Protein AF-A0A2N1RQG7-F1 (afdb_monomer)

Radius of gyration: 23.96 Å; Cα contacts (8 Å, |Δi|>4): 431; chains: 1; bounding box: 50×42×64 Å

Secondary structure (DSSP, 8-state):
-HHHHHHHHHHHTT--SEEE--HHHHHHHH---SS--EEEE-SS-EEEEE-TTTHHHHHHH--TTEEEEE-SS-HHHHHHHHHHHH--SEEEE-TTT--HHHHHHHHHHSTTPEEEE-TT-HHHHHHHS--HHHHHHHHHHHHHHHHHHHHHHHH--TT-BHHHHHHHHHHHHHHTT-SEESSPPEEEEGGGGG-TTPPPPSS-BPPTT-EEEEEE-EEETTEE--EEEEEESS---HHHHHHHHHHHHHHHHHHHH--TT--HHHHHHHHHHHHHHH-

Structure (mmCIF, N/CA/C/O backbone):
data_AF-A0A2N1RQG7-F1
#
_entry.id   AF-A0A2N1RQG7-F1
#
loop_
_atom_site.group_PDB
_atom_site.id
_atom_site.type_symbol
_atom_site.label_atom_id
_atom_site.label_alt_id
_atom_site.label_comp_id
_atom_site.label_asym_id
_atom_site.label_entity_id
_atom_site.label_seq_id
_atom_site.pdbx_PDB_ins_code
_atom_site.Cartn_x
_atom_site.Cartn_y
_atom_site.Cartn_z
_atom_site.occupancy
_atom_site.B_iso_or_equiv
_atom_site.auth_seq_id
_atom_site.auth_comp_id
_atom_site.auth_asym_id
_atom_site.auth_atom_id
_atom_site.pdbx_PDB_model_num
ATOM 1 N N . MET A 1 1 ? -21.164 -1.202 4.171 1.00 77.81 1 MET A N 1
ATOM 2 C CA . MET A 1 1 ? -21.011 -2.669 3.986 1.00 77.81 1 MET A CA 1
ATOM 3 C C . MET A 1 1 ? -19.836 -3.258 4.773 1.00 77.81 1 MET A C 1
ATOM 5 O O . MET A 1 1 ? -20.031 -4.278 5.422 1.00 77.81 1 MET A O 1
ATOM 9 N N . ARG A 1 2 ? -18.658 -2.616 4.798 1.00 94.19 2 ARG A N 1
ATOM 10 C CA . ARG A 1 2 ? -17.427 -3.137 5.437 1.00 94.19 2 ARG A CA 1
ATOM 11 C C . ARG A 1 2 ? -17.529 -3.363 6.950 1.00 94.19 2 ARG A C 1
ATOM 13 O O . ARG A 1 2 ? -17.293 -4.475 7.405 1.00 94.19 2 ARG A O 1
ATOM 20 N N . VAL A 1 3 ? -18.023 -2.379 7.710 1.00 94.75 3 VAL A N 1
ATOM 21 C CA . VAL A 1 3 ? -18.283 -2.540 9.160 1.00 94.75 3 VAL A CA 1
ATOM 22 C C . VAL A 1 3 ? -19.245 -3.700 9.447 1.00 94.75 3 VAL A C 1
ATOM 24 O O . VAL A 1 3 ? -19.045 -4.432 10.407 1.00 94.75 3 VAL A O 1
ATOM 27 N N . LYS A 1 4 ? -20.266 -3.923 8.604 1.00 94.00 4 LYS A N 1
ATOM 28 C CA . LYS A 1 4 ? -21.191 -5.061 8.767 1.00 94.00 4 LYS A CA 1
ATOM 29 C C . LYS A 1 4 ? -20.479 -6.406 8.562 1.00 94.00 4 LYS A C 1
ATOM 31 O O . LYS A 1 4 ? -20.697 -7.315 9.355 1.00 94.00 4 LYS A O 1
ATOM 36 N N . ARG A 1 5 ? -19.613 -6.520 7.543 1.00 95.19 5 ARG A N 1
ATOM 37 C CA . ARG A 1 5 ? -18.770 -7.713 7.312 1.00 95.19 5 ARG A CA 1
ATOM 38 C C . ARG A 1 5 ? -17.861 -7.982 8.513 1.00 95.19 5 ARG A C 1
ATOM 40 O O . ARG A 1 5 ? -17.844 -9.101 9.009 1.00 95.19 5 ARG A O 1
ATOM 47 N N . LEU A 1 6 ? -17.186 -6.947 9.019 1.00 96.62 6 LEU A N 1
ATOM 48 C CA . LEU A 1 6 ? -16.342 -7.053 10.209 1.00 96.62 6 LEU A CA 1
ATOM 49 C C . LEU A 1 6 ? -17.146 -7.500 11.438 1.00 96.62 6 LEU A C 1
ATOM 51 O O . LEU A 1 6 ? -16.752 -8.449 12.105 1.00 96.62 6 LEU A O 1
ATOM 55 N N . LYS A 1 7 ? -18.302 -6.878 11.711 1.00 96.50 7 LYS A N 1
ATOM 56 C CA . LYS A 1 7 ? -19.156 -7.260 12.846 1.00 96.50 7 LYS A CA 1
ATOM 57 C C . LYS A 1 7 ? -19.602 -8.725 12.786 1.00 96.50 7 LYS A C 1
ATOM 59 O O . LYS A 1 7 ? -19.690 -9.353 13.832 1.00 96.50 7 LYS A O 1
ATOM 64 N N . LYS A 1 8 ? -19.851 -9.282 11.594 1.00 96.31 8 LYS A N 1
ATOM 65 C CA . LYS A 1 8 ? -20.175 -10.711 11.440 1.00 96.31 8 LYS A CA 1
ATOM 66 C C . LYS A 1 8 ? -19.015 -11.605 11.902 1.00 96.31 8 LYS A C 1
ATOM 68 O O . LYS A 1 8 ? -19.236 -12.497 12.711 1.00 96.31 8 LYS A O 1
ATOM 73 N N . ILE A 1 9 ? -17.792 -11.312 11.456 1.00 95.88 9 ILE A N 1
ATOM 74 C CA . ILE A 1 9 ? -16.584 -12.059 11.849 1.00 95.88 9 ILE A CA 1
ATOM 75 C C . ILE A 1 9 ? -16.339 -11.941 13.359 1.00 95.88 9 ILE A C 1
ATOM 77 O O . ILE A 1 9 ? -16.072 -12.932 14.033 1.00 95.88 9 ILE A O 1
ATOM 81 N N . LEU A 1 10 ? -16.460 -10.728 13.905 1.00 96.62 10 LEU A N 1
ATOM 82 C CA . LEU A 1 10 ? -16.285 -10.487 15.337 1.00 96.62 10 LEU A CA 1
ATOM 83 C C . LEU A 1 10 ? -17.348 -11.211 16.175 1.00 96.62 10 LEU A C 1
ATOM 85 O O . LEU A 1 10 ? -17.024 -11.708 17.246 1.00 96.62 10 LEU A O 1
ATOM 89 N N . LEU A 1 11 ? -18.589 -11.325 15.692 1.00 96.62 11 LEU A N 1
ATOM 90 C CA . LEU A 1 11 ? -19.636 -12.091 16.371 1.00 96.62 11 LEU A CA 1
ATOM 91 C C . LEU A 1 11 ? -19.289 -13.585 16.436 1.00 96.62 11 LEU A C 1
ATOM 93 O O . LEU A 1 11 ? -19.352 -14.174 17.510 1.00 96.62 11 LEU A O 1
ATOM 97 N N . GLU A 1 12 ? -18.878 -14.176 15.311 1.00 95.38 12 GLU A N 1
ATOM 98 C CA . GLU A 1 12 ? -18.471 -15.589 15.227 1.00 95.38 12 GLU A CA 1
ATOM 99 C C . GLU A 1 12 ? -17.278 -15.896 16.148 1.00 95.38 12 GLU A C 1
ATOM 101 O O . GLU A 1 12 ? -17.240 -16.941 16.796 1.00 95.38 12 GLU A O 1
ATOM 106 N N . LYS A 1 13 ? -16.336 -14.953 16.266 1.00 93.81 13 LYS A N 1
ATOM 107 C CA . LYS A 1 13 ? -15.147 -15.065 17.125 1.00 93.81 13 LYS A CA 1
ATOM 108 C C . LYS A 1 13 ? -15.371 -14.637 18.583 1.00 93.81 13 LYS A C 1
ATOM 110 O O . LYS A 1 13 ? -14.432 -14.703 19.369 1.00 93.81 13 LYS A O 1
ATOM 115 N N . GLN A 1 14 ? -16.568 -14.168 18.954 1.00 95.00 14 GLN A N 1
ATOM 116 C CA . GLN A 1 14 ? -16.836 -13.526 20.257 1.00 95.00 14 GLN A CA 1
ATOM 117 C C . GLN A 1 14 ? -15.837 -12.389 20.574 1.00 95.00 14 GLN A C 1
ATOM 119 O O . GLN A 1 14 ? -15.428 -12.174 21.712 1.00 95.00 14 GLN A O 1
ATOM 124 N N . GLY A 1 15 ? -15.444 -11.660 19.529 1.00 95.38 15 GLY A N 1
ATOM 125 C CA . GLY A 1 15 ? -14.327 -10.721 19.481 1.00 95.38 15 GLY A CA 1
ATOM 126 C C . GLY A 1 15 ? -14.661 -9.271 19.832 1.00 95.38 15 GLY A C 1
ATOM 127 O O . GLY A 1 15 ? -13.948 -8.369 19.402 1.00 95.38 15 GLY A O 1
ATOM 128 N N . PHE A 1 16 ? -15.757 -9.014 20.549 1.00 96.75 16 PHE A N 1
ATOM 129 C CA . PHE A 1 16 ? -16.181 -7.660 20.915 1.00 96.75 16 PHE A CA 1
ATOM 130 C C . PHE A 1 16 ? -15.824 -7.302 22.368 1.00 96.75 16 PHE A C 1
ATOM 132 O O . PHE A 1 16 ? -15.895 -8.168 23.245 1.00 96.75 16 PHE A O 1
ATOM 139 N N . PRO A 1 17 ? -15.535 -6.022 22.671 1.00 97.44 17 PRO A N 1
ATOM 140 C CA . PRO A 1 17 ? -15.280 -4.919 21.744 1.00 97.44 17 PRO A CA 1
ATOM 141 C C . PRO A 1 17 ? -13.892 -5.052 21.099 1.00 97.44 17 PRO A C 1
ATOM 143 O O . PRO A 1 17 ? -12.957 -5.546 21.732 1.00 97.44 17 PRO A O 1
ATOM 146 N N . TYR A 1 18 ? -13.756 -4.587 19.858 1.00 97.88 18 TYR A N 1
ATOM 147 C CA . TYR A 1 18 ? -12.521 -4.669 19.078 1.00 97.88 18 TYR A CA 1
ATOM 148 C C . TYR A 1 18 ? -11.943 -3.279 18.809 1.00 97.88 18 TYR A C 1
ATOM 150 O O . TYR A 1 18 ? -12.593 -2.460 18.157 1.00 97.88 18 TYR A O 1
ATOM 158 N N . LEU A 1 19 ? -10.741 -3.020 19.322 1.00 97.75 19 LEU A N 1
ATOM 159 C CA . LEU A 1 19 ? -9.988 -1.785 19.138 1.00 97.75 19 LEU A CA 1
ATOM 160 C C . LEU A 1 19 ? -9.072 -1.893 17.917 1.00 97.75 19 LEU A C 1
ATOM 162 O O . LEU A 1 19 ? -8.192 -2.751 17.844 1.00 97.75 19 LEU A O 1
ATOM 166 N N . ILE A 1 20 ? -9.266 -0.951 17.006 1.00 97.88 20 ILE A N 1
ATOM 167 C CA . ILE A 1 20 ? -8.519 -0.773 15.769 1.00 97.88 20 ILE A CA 1
ATOM 168 C C . ILE A 1 20 ? -7.617 0.443 15.951 1.00 97.88 20 ILE A C 1
ATOM 170 O O . ILE A 1 20 ? -8.086 1.524 16.335 1.00 97.88 20 ILE A O 1
ATOM 174 N N . THR A 1 21 ? -6.329 0.242 15.692 1.00 95.94 21 THR A N 1
ATOM 175 C CA . THR A 1 21 ? -5.267 1.238 15.868 1.00 95.94 21 THR A CA 1
ATOM 176 C C . THR A 1 21 ? -4.557 1.583 14.562 1.00 95.94 21 THR A C 1
ATOM 178 O O . THR A 1 21 ? -3.935 2.640 14.488 1.00 95.94 21 THR A O 1
ATOM 181 N N . ASP A 1 22 ? -4.678 0.757 13.516 1.00 96.75 22 ASP A N 1
ATOM 182 C CA . ASP A 1 22 ? -4.148 1.087 12.191 1.00 96.75 22 ASP A CA 1
ATOM 183 C C . ASP A 1 22 ? -5.066 2.093 11.475 1.00 96.75 22 ASP A C 1
ATOM 185 O O . ASP A 1 22 ? -6.228 1.810 11.163 1.00 96.75 22 ASP A O 1
ATOM 189 N N . LEU A 1 23 ? -4.528 3.273 11.154 1.00 96.44 23 LEU A N 1
ATOM 190 C CA . LEU A 1 23 ? -5.235 4.315 10.409 1.00 96.44 23 LEU A CA 1
ATOM 191 C C . LEU A 1 23 ? -5.709 3.840 9.028 1.00 96.44 23 LEU A C 1
ATOM 193 O O . LEU A 1 23 ? -6.756 4.293 8.568 1.00 96.44 23 LEU A O 1
ATOM 197 N N . ASN A 1 24 ? -5.009 2.906 8.376 1.00 95.88 24 ASN A N 1
ATOM 198 C CA . ASN A 1 24 ? -5.458 2.321 7.111 1.00 95.88 24 ASN A CA 1
ATOM 199 C C . ASN A 1 24 ? -6.717 1.473 7.299 1.00 95.88 24 ASN A C 1
ATOM 201 O O . ASN A 1 24 ? -7.626 1.517 6.466 1.00 95.88 24 ASN A O 1
ATOM 205 N N . ASN A 1 25 ? -6.806 0.737 8.408 1.00 97.12 25 ASN A N 1
ATOM 206 C CA . ASN A 1 25 ? -7.986 -0.048 8.754 1.00 97.12 25 ASN A CA 1
ATOM 207 C C . ASN A 1 25 ? -9.156 0.851 9.158 1.00 97.12 25 ASN A C 1
ATOM 209 O O . ASN A 1 25 ? -10.286 0.622 8.718 1.00 97.12 25 ASN A O 1
ATOM 213 N N . ILE A 1 26 ? -8.891 1.937 9.889 1.00 97.12 26 ILE A N 1
ATOM 214 C CA . ILE A 1 26 ? -9.900 2.962 10.186 1.00 97.12 26 ILE A CA 1
ATOM 215 C C . ILE A 1 26 ? -10.407 3.595 8.884 1.00 97.12 26 ILE A C 1
ATOM 217 O O . ILE A 1 26 ? -11.615 3.587 8.641 1.00 97.12 26 ILE A O 1
ATOM 221 N N . LYS A 1 27 ? -9.508 4.046 7.999 1.00 95.81 27 LYS A N 1
ATOM 222 C CA . LYS A 1 27 ? -9.850 4.595 6.679 1.00 95.81 27 LYS A CA 1
ATOM 223 C C . LYS A 1 27 ? -10.677 3.622 5.852 1.00 95.81 27 LYS A C 1
ATOM 225 O O . LYS A 1 27 ? -11.689 4.012 5.276 1.00 95.81 27 LYS A O 1
ATOM 230 N N . TYR A 1 28 ? -10.291 2.349 5.816 1.00 96.31 28 TYR A N 1
ATOM 231 C CA . TYR A 1 28 ? -11.022 1.321 5.081 1.00 96.31 28 TYR A CA 1
ATOM 232 C C . TYR A 1 28 ? -12.469 1.169 5.571 1.00 96.31 28 TYR A C 1
ATOM 234 O O . TYR A 1 28 ? -13.385 1.003 4.758 1.00 96.31 28 TYR A O 1
ATOM 242 N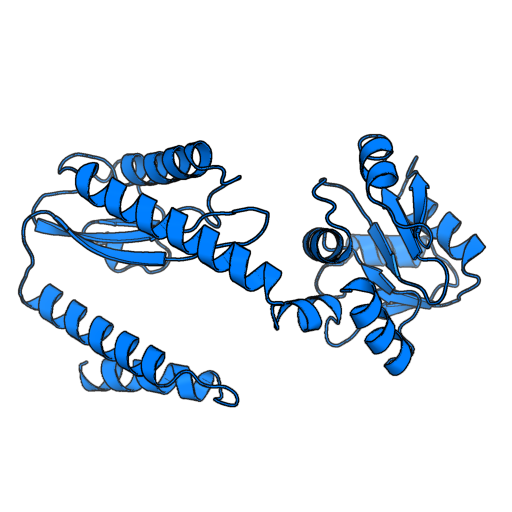 N . LEU A 1 29 ? -12.683 1.231 6.888 1.00 95.94 29 LEU A N 1
ATOM 243 C CA . LEU A 1 29 ? -13.985 1.016 7.516 1.00 95.94 29 LEU A CA 1
ATOM 244 C C . LEU A 1 29 ? -14.890 2.251 7.505 1.00 95.94 29 LEU A C 1
ATOM 246 O O . LEU A 1 29 ? -16.111 2.082 7.433 1.00 95.94 29 LEU A O 1
ATOM 250 N N . THR A 1 30 ? -14.322 3.457 7.591 1.00 94.75 30 THR A N 1
ATOM 251 C CA . THR A 1 30 ? -15.081 4.703 7.810 1.00 94.75 30 THR A CA 1
ATOM 252 C C . THR A 1 30 ? -14.921 5.743 6.703 1.00 94.75 30 THR A C 1
ATOM 254 O O . THR A 1 30 ? -15.736 6.654 6.620 1.00 94.75 30 THR A O 1
ATOM 257 N N . GLY A 1 31 ? -13.893 5.630 5.858 1.00 93.50 31 GLY A N 1
ATOM 258 C CA . GLY A 1 31 ? -13.503 6.665 4.896 1.00 93.50 31 GLY A CA 1
ATOM 259 C C . GLY A 1 31 ? -12.673 7.808 5.495 1.00 93.50 31 GLY A C 1
ATOM 260 O O . GLY A 1 31 ? -12.302 8.723 4.766 1.00 93.50 31 GLY A O 1
ATOM 261 N N . TYR A 1 32 ? -12.359 7.768 6.794 1.00 95.44 32 TYR A N 1
ATOM 262 C CA . TYR A 1 32 ? -11.549 8.787 7.465 1.00 95.44 32 TYR A CA 1
ATOM 263 C C . TYR A 1 32 ? -10.098 8.790 6.965 1.00 95.44 32 TYR A C 1
ATOM 265 O O . TYR A 1 32 ? -9.447 7.750 6.960 1.00 95.44 32 TYR A O 1
ATOM 273 N N . SER A 1 33 ? -9.563 9.955 6.599 1.00 92.50 33 SER A N 1
ATOM 274 C CA . SER A 1 33 ? -8.191 10.102 6.089 1.00 92.50 33 SER A CA 1
ATOM 275 C C . SER A 1 33 ? -7.307 11.050 6.907 1.00 92.50 33 SER A C 1
ATOM 277 O O . SER A 1 33 ? -6.364 11.617 6.359 1.00 92.50 33 SER A O 1
ATOM 279 N N . GLY A 1 34 ? -7.615 11.272 8.186 1.00 95.12 34 GLY A N 1
ATOM 280 C CA . GLY A 1 34 ? -6.771 12.083 9.067 1.00 95.12 34 GLY A CA 1
ATOM 281 C C . GLY A 1 34 ? -5.672 11.276 9.766 1.00 95.12 34 GLY A C 1
ATOM 282 O O . GLY A 1 34 ? -5.571 10.059 9.617 1.00 95.12 34 GLY A O 1
ATOM 283 N N . SER A 1 35 ? -4.827 11.969 10.532 1.00 96.06 35 SER A N 1
ATOM 284 C CA . SER A 1 35 ? -3.590 11.408 11.095 1.00 96.06 35 SER A CA 1
ATOM 285 C C . SER A 1 35 ? -3.701 10.927 12.549 1.00 96.06 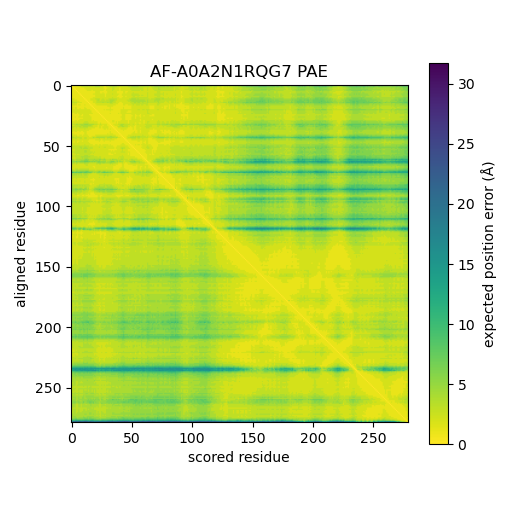35 SER A C 1
ATOM 287 O O . SER A 1 35 ? -2.688 10.562 13.143 1.00 96.06 35 SER A O 1
ATOM 289 N N . ASN A 1 36 ? -4.879 11.005 13.171 1.00 96.38 36 ASN A N 1
ATOM 290 C CA . ASN A 1 36 ? -5.089 10.576 14.554 1.00 96.38 36 ASN A CA 1
ATOM 291 C C . ASN A 1 36 ? -6.489 9.987 14.705 1.00 96.38 36 ASN A C 1
ATOM 293 O O . ASN A 1 36 ? -7.478 10.704 14.578 1.00 96.38 36 ASN A O 1
ATOM 297 N N . ALA A 1 37 ? -6.582 8.695 14.991 1.00 97.44 37 ALA A N 1
ATOM 298 C CA . ALA A 1 37 ? -7.844 8.067 15.333 1.00 97.44 37 ALA A CA 1
ATOM 299 C C . ALA A 1 37 ? -7.620 6.736 16.051 1.00 97.44 37 ALA A C 1
ATOM 301 O O . ALA A 1 37 ? -6.630 6.048 15.809 1.00 97.44 37 ALA A O 1
ATOM 302 N N . TYR A 1 38 ? -8.600 6.355 16.863 1.00 97.75 38 TYR A N 1
ATOM 303 C CA . TYR A 1 38 ? -8.817 4.986 17.313 1.00 97.75 38 TYR A CA 1
ATOM 304 C C . TYR A 1 38 ? -10.275 4.622 17.058 1.00 97.75 38 TYR A C 1
ATOM 306 O O . TYR A 1 38 ? -11.164 5.471 17.171 1.00 97.75 38 TYR A O 1
ATOM 314 N N . LEU A 1 39 ? -10.543 3.360 16.734 1.00 97.94 39 LEU A N 1
ATOM 315 C CA . LEU A 1 39 ? -11.899 2.907 16.450 1.00 97.94 39 LEU A CA 1
ATOM 316 C C . LEU A 1 39 ? -12.232 1.666 17.268 1.00 97.94 39 LEU A C 1
ATOM 318 O O . LEU A 1 39 ? -11.560 0.648 17.157 1.00 97.94 39 LEU A O 1
ATOM 322 N N . ILE A 1 40 ? -13.293 1.739 18.067 1.00 98.12 40 ILE A N 1
ATOM 323 C CA . ILE A 1 40 ? -13.855 0.585 18.764 1.00 98.12 40 ILE A CA 1
ATOM 324 C C . ILE A 1 40 ? -15.085 0.111 18.004 1.00 98.12 40 ILE A C 1
ATOM 326 O O . ILE A 1 40 ? -16.093 0.816 17.902 1.00 98.12 40 ILE A O 1
ATOM 330 N N . ILE A 1 41 ? -15.032 -1.120 17.510 1.00 97.75 41 ILE A N 1
ATOM 331 C CA . ILE A 1 41 ? -16.194 -1.808 16.963 1.00 97.75 41 ILE A CA 1
ATOM 332 C C . ILE A 1 41 ? -16.806 -2.682 18.058 1.00 97.75 41 ILE A C 1
ATOM 334 O O . ILE A 1 41 ? -16.133 -3.540 18.621 1.00 97.75 41 ILE A O 1
ATOM 338 N N . ASP A 1 42 ? -18.091 -2.476 18.341 1.00 96.69 42 ASP A N 1
ATOM 339 C CA . ASP A 1 42 ? -18.870 -3.268 19.296 1.00 96.69 42 ASP A CA 1
ATOM 340 C C . ASP A 1 42 ? -20.215 -3.680 18.674 1.00 96.69 42 ASP A C 1
ATOM 342 O O . ASP A 1 42 ? -20.572 -3.235 17.576 1.00 96.69 42 ASP A O 1
ATOM 346 N N . GLU A 1 43 ? -20.967 -4.544 19.353 1.00 94.06 43 GLU A N 1
ATOM 347 C CA . GLU A 1 43 ? -22.224 -5.116 18.867 1.00 94.06 43 GLU A CA 1
ATOM 348 C C . GLU A 1 43 ? -23.226 -4.025 18.455 1.00 94.06 43 GLU A C 1
ATOM 350 O O . GLU A 1 43 ? -23.670 -3.981 17.300 1.00 94.06 43 GLU A O 1
ATOM 355 N N . LYS A 1 44 ? -23.522 -3.087 19.365 1.00 90.88 44 LYS A N 1
ATOM 356 C CA . LYS A 1 44 ? -24.556 -2.056 19.175 1.00 90.88 44 LYS A CA 1
ATOM 357 C C . LYS A 1 44 ? -23.959 -0.718 18.743 1.00 90.88 44 LYS A C 1
ATOM 359 O O . LYS A 1 44 ? -24.136 -0.320 17.589 1.00 90.88 44 LYS A O 1
ATOM 364 N N . ILE A 1 45 ? -23.238 -0.060 19.649 1.00 94.69 45 ILE A N 1
ATOM 365 C CA . ILE A 1 45 ? -22.667 1.278 19.455 1.00 94.69 45 ILE A CA 1
ATOM 366 C C . ILE A 1 45 ? -21.155 1.148 19.313 1.00 94.69 45 ILE A C 1
ATOM 368 O O . ILE A 1 45 ? -20.491 0.612 20.190 1.00 94.69 45 ILE A O 1
ATOM 372 N N . SER A 1 46 ? -20.622 1.640 18.202 1.00 97.19 46 SER A N 1
ATOM 373 C CA . SER A 1 46 ? -19.180 1.747 17.978 1.00 97.19 46 SER A CA 1
ATOM 374 C C . SER A 1 46 ? -18.672 3.115 18.434 1.00 97.19 46 SER A C 1
ATOM 376 O O . SER A 1 46 ? -19.431 4.078 18.435 1.00 97.19 46 SER A O 1
ATOM 378 N N . TYR A 1 47 ? -17.393 3.227 18.784 1.00 98.06 47 TYR A N 1
ATOM 379 C CA . TYR A 1 47 ? -16.798 4.488 19.232 1.00 98.06 47 TYR A CA 1
ATOM 380 C C . TYR A 1 47 ? -15.672 4.900 18.299 1.00 98.06 47 TYR A C 1
ATOM 382 O O . TYR A 1 47 ? -14.817 4.084 17.960 1.00 98.06 47 TYR A O 1
ATOM 390 N N . PHE A 1 48 ? -15.665 6.163 17.897 1.00 98.44 48 PHE A N 1
ATOM 391 C CA . PHE A 1 48 ? -14.568 6.769 17.160 1.00 98.44 48 PHE A CA 1
ATOM 392 C C . PHE A 1 48 ? -13.904 7.799 18.064 1.00 98.44 48 PHE A C 1
ATOM 394 O O . PHE A 1 48 ? -14.547 8.751 18.500 1.00 98.44 48 PHE A O 1
ATOM 401 N N . ILE A 1 49 ? -12.624 7.604 18.347 1.00 98.38 49 ILE A N 1
ATOM 402 C CA . ILE A 1 49 ? -11.844 8.462 19.231 1.00 98.38 49 ILE A CA 1
ATOM 403 C C . ILE A 1 49 ? -10.880 9.266 18.367 1.00 98.38 49 ILE A C 1
ATOM 405 O O . ILE A 1 49 ? -10.145 8.687 17.569 1.00 98.38 49 ILE A O 1
ATOM 409 N N . SER A 1 50 ? -10.874 10.584 18.526 1.00 98.12 50 SER A N 1
ATOM 410 C CA . SER A 1 50 ? -9.866 11.471 17.938 1.00 98.12 50 SER A CA 1
ATOM 411 C C . SER A 1 50 ? -9.796 12.773 18.734 1.00 98.12 50 SER A C 1
ATOM 413 O O . SER A 1 50 ? -10.606 13.010 19.633 1.00 98.12 50 SER A O 1
ATOM 415 N N . ASP A 1 51 ? -8.819 13.614 18.425 1.00 97.06 51 ASP A N 1
ATOM 416 C CA . ASP A 1 51 ? -8.647 14.925 19.042 1.00 97.06 51 ASP A CA 1
ATOM 417 C C . ASP A 1 51 ? -9.440 16.036 18.323 1.00 97.06 51 ASP A C 1
ATOM 419 O O . ASP A 1 51 ? -10.084 15.827 17.290 1.00 97.06 51 ASP A O 1
ATOM 423 N N . SER A 1 52 ? -9.413 17.243 18.896 1.00 97.12 52 SER A N 1
ATOM 424 C CA . SER A 1 52 ? -10.209 18.389 18.435 1.00 97.12 52 SER A CA 1
ATOM 425 C C . SER A 1 52 ? -9.894 18.834 17.006 1.00 97.12 52 SER A C 1
ATOM 427 O O . SER A 1 52 ? -10.748 19.451 16.374 1.00 97.12 52 SER A O 1
ATOM 429 N N . ARG A 1 53 ? -8.720 18.491 16.451 1.00 97.06 53 ARG A N 1
ATOM 430 C CA . ARG A 1 53 ? -8.361 18.834 15.061 1.00 97.06 53 ARG A CA 1
ATOM 431 C C . ARG A 1 53 ? -9.268 18.142 14.050 1.00 97.06 53 ARG A C 1
ATOM 433 O O . ARG A 1 53 ? -9.421 18.626 12.933 1.00 97.06 53 ARG A O 1
ATOM 440 N N . TYR A 1 54 ? -9.836 17.000 14.431 1.00 97.38 54 TYR A N 1
ATOM 441 C CA . TYR A 1 54 ? -10.595 16.132 13.539 1.00 97.38 54 TYR A CA 1
ATOM 442 C C . TYR A 1 54 ? -12.070 16.016 13.916 1.00 97.38 54 TYR A C 1
ATOM 444 O O . TYR A 1 54 ? -12.804 15.322 13.218 1.00 97.38 54 TYR A O 1
ATOM 452 N N . GLU A 1 55 ? -12.524 16.680 14.981 1.00 96.81 55 GLU A N 1
ATOM 453 C CA . GLU A 1 55 ? -13.887 16.541 15.500 1.00 96.81 55 GLU A CA 1
ATOM 454 C C . GLU A 1 55 ? -14.959 16.830 14.440 1.00 96.81 55 GLU A C 1
ATOM 456 O O . GLU A 1 55 ? -15.850 16.006 14.227 1.00 96.81 55 GLU A O 1
ATOM 461 N N . GLU A 1 56 ? -14.865 17.966 13.748 1.00 96.75 56 GLU A N 1
ATOM 462 C CA . GLU A 1 56 ? -15.824 18.344 12.704 1.00 96.75 56 GLU A CA 1
ATOM 463 C C . GLU A 1 56 ? -15.809 17.345 11.540 1.00 96.75 56 GLU A C 1
ATOM 465 O O . GLU A 1 56 ? -16.857 16.841 11.125 1.00 96.75 56 GLU A O 1
ATOM 470 N N . TYR A 1 57 ? -14.610 16.985 11.070 1.00 96.44 57 TYR A N 1
ATOM 471 C CA . TYR A 1 57 ? -14.437 16.024 9.985 1.00 96.44 57 TYR A CA 1
ATOM 472 C C . TYR A 1 57 ? -15.051 14.667 10.340 1.00 96.44 57 TYR A C 1
ATOM 474 O O . TYR A 1 57 ? -15.869 14.137 9.589 1.00 96.44 57 TYR A O 1
ATOM 482 N N . VAL A 1 58 ? -14.721 14.121 11.507 1.00 96.31 58 VAL A N 1
ATOM 483 C CA . VAL A 1 58 ? -15.248 12.836 11.963 1.00 96.31 58 VAL A CA 1
ATOM 484 C C . VAL A 1 58 ? -16.772 12.897 12.102 1.00 96.31 58 VAL A C 1
ATOM 486 O O . VAL A 1 58 ? -17.469 12.037 11.564 1.00 96.31 58 VAL A O 1
ATOM 489 N N . LYS A 1 59 ? -17.320 13.940 12.737 1.00 94.81 59 LYS A N 1
ATOM 490 C CA . LYS A 1 59 ? -18.776 14.106 12.886 1.00 94.81 59 LYS A CA 1
ATOM 491 C C . LYS A 1 59 ? -19.514 14.189 11.545 1.00 94.81 59 LYS A C 1
ATOM 493 O O . LYS A 1 59 ? -20.651 13.734 11.473 1.00 94.81 59 LYS A O 1
ATOM 498 N N . SER A 1 60 ? -18.876 14.703 10.491 1.00 95.31 60 SER A N 1
ATOM 499 C CA . SER A 1 60 ? -19.468 14.767 9.145 1.00 95.31 60 SER A CA 1
ATOM 500 C C . SER A 1 60 ? -19.592 13.413 8.431 1.00 95.31 60 SER A C 1
ATOM 502 O O . SER A 1 60 ? -20.432 13.272 7.544 1.00 95.31 60 SER A O 1
ATOM 504 N N . ILE A 1 61 ? -18.781 12.415 8.807 1.00 94.19 61 ILE A N 1
ATOM 505 C CA . ILE A 1 61 ? -18.717 11.114 8.115 1.00 94.19 61 ILE A CA 1
ATOM 506 C C . ILE A 1 61 ? -19.252 9.947 8.953 1.00 94.19 61 ILE A C 1
ATOM 508 O O . ILE A 1 61 ? -19.537 8.877 8.408 1.00 94.19 61 ILE A O 1
ATOM 512 N N . LEU A 1 62 ? -19.371 10.110 10.275 1.00 91.31 62 LEU A N 1
ATOM 513 C CA . LEU A 1 62 ? -19.792 9.022 11.152 1.00 91.31 62 LEU A CA 1
ATOM 514 C C . LEU A 1 62 ? -21.269 8.651 10.947 1.00 91.31 62 LEU A C 1
ATOM 516 O O . LEU A 1 62 ? -22.147 9.514 10.977 1.00 91.31 62 LEU A O 1
ATOM 520 N N . PRO A 1 63 ? -21.588 7.352 10.817 1.00 89.56 63 PRO A N 1
ATOM 521 C CA . PRO A 1 63 ? -22.971 6.911 10.770 1.00 89.56 63 PRO A CA 1
ATOM 522 C C . PRO A 1 63 ? -23.607 6.918 12.169 1.00 89.56 63 PRO A C 1
ATOM 524 O O . PRO A 1 63 ? -22.922 6.862 13.186 1.00 89.56 63 PRO A O 1
ATOM 527 N N . LYS A 1 64 ? -24.948 6.902 12.227 1.00 88.06 64 LYS A N 1
ATOM 528 C CA . LYS A 1 64 ? -25.741 7.024 13.473 1.00 88.06 64 LYS A CA 1
ATOM 529 C C . LYS A 1 64 ? -25.390 6.026 14.587 1.00 88.06 64 LYS A C 1
ATOM 531 O O . LYS A 1 64 ? -25.686 6.283 15.745 1.00 88.06 64 LYS A O 1
ATOM 536 N N . ASN A 1 65 ? -24.829 4.867 14.248 1.00 91.88 65 ASN A N 1
ATOM 537 C CA . ASN A 1 65 ? -24.455 3.824 15.208 1.00 91.88 65 ASN A CA 1
ATOM 538 C C . ASN A 1 65 ? -23.001 3.947 15.701 1.00 91.88 65 ASN A C 1
ATOM 540 O O . ASN A 1 65 ? -22.449 2.973 16.222 1.00 91.88 65 ASN A O 1
ATOM 544 N N . PHE A 1 66 ? -22.381 5.107 15.485 1.00 95.94 66 PHE A N 1
ATOM 545 C CA . PHE A 1 66 ? -21.076 5.469 16.010 1.00 95.94 66 PHE A CA 1
ATOM 546 C C . PHE A 1 66 ? -21.210 6.688 16.913 1.00 95.94 66 PHE A C 1
ATOM 548 O O . PHE A 1 66 ? -21.944 7.626 16.607 1.00 95.94 66 PHE A O 1
ATOM 555 N N . GLU A 1 67 ? -20.464 6.677 18.005 1.00 96.81 67 GLU A N 1
ATOM 556 C CA . GLU A 1 67 ? -20.326 7.810 18.902 1.00 96.81 67 GLU A CA 1
ATOM 557 C C . GLU A 1 67 ? -18.912 8.386 18.787 1.00 96.81 67 GLU A C 1
ATOM 559 O O . GLU A 1 67 ? -17.926 7.646 18.822 1.00 96.81 67 GLU A O 1
ATOM 564 N N . PHE A 1 68 ? -18.809 9.708 18.649 1.00 97.69 68 PHE A N 1
ATOM 565 C CA . PHE A 1 68 ? -17.527 10.399 18.698 1.00 97.69 68 PHE A CA 1
ATOM 566 C C . PHE A 1 68 ? -17.107 10.653 20.146 1.00 97.69 68 PHE A C 1
ATOM 568 O O . PHE A 1 68 ? -17.877 11.209 20.928 1.00 97.69 68 PHE A O 1
ATOM 575 N N . ILE A 1 69 ? -15.869 10.298 20.479 1.00 98.06 69 ILE A N 1
ATOM 576 C CA . ILE A 1 69 ? -15.252 10.549 21.779 1.00 98.06 69 ILE A CA 1
ATOM 577 C C . ILE A 1 69 ? -14.079 11.502 21.572 1.00 98.06 69 ILE A C 1
ATOM 579 O O . ILE A 1 69 ? -13.071 11.139 20.963 1.00 98.06 69 ILE A O 1
ATOM 583 N N . LEU A 1 70 ? -14.214 12.718 22.101 1.00 97.50 70 LEU A N 1
ATOM 584 C CA . LEU A 1 70 ? -13.153 13.714 22.060 1.00 97.50 70 LEU A CA 1
ATOM 585 C C . LEU A 1 70 ? -12.020 13.312 23.010 1.00 97.50 70 LEU A C 1
ATOM 587 O O . LEU A 1 70 ? -12.206 13.223 24.226 1.00 97.50 70 LEU A O 1
ATOM 591 N N . GLN A 1 71 ? -10.830 13.115 22.457 1.00 96.44 71 GLN A N 1
ATOM 592 C CA . GLN A 1 71 ? -9.613 12.906 23.223 1.00 96.44 71 GLN A CA 1
ATOM 593 C C . GLN A 1 71 ? -9.035 14.261 23.659 1.00 96.44 71 GLN A C 1
ATOM 595 O O . GLN A 1 71 ? -8.368 14.943 22.886 1.00 96.44 71 GLN A O 1
ATOM 600 N N . THR A 1 72 ? -9.272 14.646 24.915 1.00 91.62 72 THR A N 1
ATOM 601 C CA . THR A 1 72 ? -8.702 15.863 25.530 1.00 91.62 72 THR A CA 1
ATOM 602 C C . THR A 1 72 ? -7.399 15.611 26.299 1.00 91.62 72 THR A C 1
ATOM 604 O O . THR A 1 72 ? -6.719 16.560 26.681 1.00 91.62 72 THR A O 1
ATOM 607 N N . GLY A 1 73 ? -7.037 14.342 26.519 1.00 92.50 73 GLY A N 1
ATOM 608 C CA . GLY A 1 73 ? -5.847 13.920 27.259 1.00 92.50 73 GLY A CA 1
ATOM 609 C C . GLY A 1 73 ? -5.194 12.679 26.650 1.00 92.50 73 GLY A C 1
ATOM 610 O O . GLY A 1 73 ? -5.020 12.579 25.433 1.00 92.50 73 GLY A O 1
ATOM 611 N N . SER A 1 74 ? -4.826 11.714 27.494 1.00 94.62 74 SER A N 1
ATOM 612 C CA . SER A 1 74 ? -4.226 10.470 27.007 1.00 94.62 74 SER A CA 1
ATOM 613 C C . SER A 1 74 ? -5.256 9.592 26.283 1.00 94.62 74 SER A C 1
ATOM 615 O O . SER A 1 74 ? -6.452 9.626 26.588 1.00 94.62 74 SER A O 1
ATOM 617 N N . THR A 1 75 ? -4.795 8.735 25.367 1.00 94.75 75 THR A N 1
ATOM 618 C CA . THR A 1 75 ? -5.653 7.717 24.734 1.00 94.75 75 THR A CA 1
ATOM 619 C C . THR A 1 75 ? -6.313 6.817 25.784 1.00 94.75 75 THR A C 1
ATOM 621 O O . THR A 1 75 ? -7.469 6.430 25.639 1.00 94.75 75 THR A O 1
ATOM 624 N N . VAL A 1 76 ? -5.609 6.522 26.882 1.00 96.56 76 VAL A N 1
ATOM 625 C CA . VAL A 1 76 ? -6.142 5.748 28.011 1.00 96.56 76 VAL A CA 1
ATOM 626 C C . VAL A 1 76 ? -7.386 6.411 28.601 1.00 96.56 76 VAL A C 1
ATOM 628 O O . VAL A 1 76 ? -8.342 5.710 28.923 1.00 96.56 76 VAL A O 1
ATOM 631 N N . ASP A 1 77 ? -7.406 7.735 28.743 1.00 96.62 77 ASP A N 1
ATOM 632 C CA . ASP A 1 77 ? -8.548 8.438 29.331 1.00 96.62 77 ASP A CA 1
ATOM 633 C C . ASP A 1 77 ? -9.769 8.398 28.407 1.00 96.62 77 ASP A C 1
ATOM 635 O O . ASP A 1 77 ? -10.878 8.119 28.867 1.00 96.62 77 ASP A O 1
ATOM 639 N N . ALA A 1 78 ? -9.563 8.542 27.095 1.00 97.25 78 ALA A N 1
ATOM 640 C CA . ALA A 1 78 ? -10.624 8.343 26.109 1.00 97.25 78 ALA A CA 1
ATOM 641 C C . ALA A 1 78 ? -11.159 6.897 26.116 1.00 97.25 78 ALA A C 1
ATOM 643 O O . ALA A 1 78 ? -12.372 6.673 26.083 1.00 97.25 78 ALA A O 1
ATOM 644 N N . LEU A 1 79 ? -10.274 5.901 26.235 1.00 96.94 79 LEU A N 1
ATOM 645 C CA . LEU A 1 79 ? -10.673 4.498 26.365 1.00 96.94 79 LEU A CA 1
ATOM 646 C C . LEU A 1 79 ? -11.449 4.245 27.666 1.00 96.94 79 LEU A C 1
ATOM 648 O O . LEU A 1 79 ? -12.455 3.543 27.628 1.00 96.94 79 LEU A O 1
ATOM 652 N N . LYS A 1 80 ? -11.074 4.849 28.802 1.00 95.94 80 LYS A N 1
ATOM 653 C CA . LYS A 1 80 ? -11.857 4.748 30.051 1.00 95.94 80 LYS A C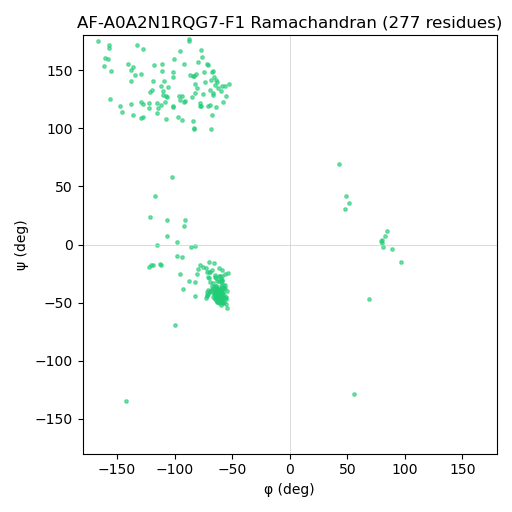A 1
ATOM 654 C C . LYS A 1 80 ? -13.283 5.266 29.873 1.00 95.94 80 LYS A C 1
ATOM 656 O O . LYS A 1 80 ? -14.212 4.621 30.356 1.00 95.94 80 LYS A O 1
ATOM 661 N N . ILE A 1 81 ? -13.468 6.380 29.156 1.00 95.88 81 ILE A N 1
ATOM 662 C CA . ILE A 1 81 ? -14.804 6.907 28.828 1.00 95.88 81 ILE A CA 1
ATOM 663 C C . ILE A 1 81 ? -15.600 5.865 28.033 1.00 95.88 81 ILE A C 1
ATOM 665 O O . ILE A 1 81 ? -16.745 5.577 28.379 1.00 95.88 81 ILE A O 1
ATOM 669 N N . CYS A 1 82 ? -14.989 5.250 27.015 1.00 96.31 82 CYS A N 1
ATOM 670 C CA . CYS A 1 82 ? -15.633 4.199 26.222 1.00 96.31 82 CYS A CA 1
ATOM 671 C C . CYS A 1 82 ? -16.010 2.982 27.083 1.00 96.31 82 CYS A C 1
ATOM 673 O O . CYS A 1 82 ? -17.138 2.499 27.022 1.00 96.31 82 CYS A O 1
ATOM 675 N N . PHE A 1 83 ? -15.096 2.498 27.928 1.00 94.75 83 PHE A N 1
ATOM 676 C CA . PHE A 1 83 ? -15.321 1.316 28.766 1.00 94.75 83 PHE A CA 1
ATOM 677 C C . PHE A 1 83 ? -16.326 1.550 29.897 1.00 94.75 83 PHE A C 1
ATOM 679 O O . PHE A 1 83 ? -17.055 0.623 30.253 1.00 94.75 83 PHE A O 1
ATOM 686 N N . GLY A 1 84 ? -16.447 2.787 30.389 1.00 93.31 84 GLY A N 1
ATOM 687 C CA . GLY A 1 84 ? -17.534 3.189 31.283 1.00 93.31 84 GLY A CA 1
ATOM 688 C C . GLY A 1 84 ? -18.922 3.043 30.646 1.00 93.31 84 GLY A C 1
ATOM 689 O O . GLY A 1 84 ? -19.893 2.805 31.358 1.00 93.31 84 GLY A O 1
ATOM 690 N N . LYS A 1 85 ? -19.015 3.123 29.309 1.00 94.00 85 LYS A N 1
ATOM 691 C CA . LYS A 1 85 ? -20.259 2.937 28.542 1.00 94.00 85 LYS A CA 1
ATOM 692 C C . LYS A 1 85 ? -20.473 1.494 28.078 1.00 94.00 85 LYS A C 1
ATOM 694 O O . LYS A 1 85 ? -21.601 1.014 28.093 1.00 94.00 85 LYS A O 1
ATOM 699 N N . LEU A 1 86 ? -19.403 0.803 27.679 1.00 91.19 86 LEU A N 1
ATOM 700 C CA . LEU A 1 86 ? -19.453 -0.565 27.144 1.00 91.19 86 LEU A CA 1
ATOM 701 C C . LEU A 1 86 ? -19.794 -1.622 28.209 1.00 91.19 86 LEU A C 1
ATOM 703 O O . LEU A 1 86 ? -20.353 -2.660 27.867 1.00 91.19 86 LEU A O 1
ATOM 707 N N . ASN A 1 87 ? -19.465 -1.386 29.487 1.00 88.19 87 ASN A N 1
ATOM 708 C CA . ASN A 1 87 ? -19.597 -2.371 30.574 1.00 88.19 87 ASN A CA 1
ATOM 709 C C . ASN A 1 87 ? -18.989 -3.752 30.217 1.00 88.19 87 ASN A C 1
ATOM 711 O O . ASN A 1 87 ? -19.561 -4.809 30.491 1.00 88.19 87 ASN A O 1
ATOM 715 N N . LYS A 1 88 ? -17.818 -3.746 29.565 1.00 93.31 88 LYS A N 1
ATOM 716 C CA . LYS A 1 88 ? -17.060 -4.943 29.158 1.00 93.31 88 LYS A CA 1
ATOM 717 C C . LYS A 1 88 ? -15.776 -5.048 29.990 1.00 93.31 88 LYS A C 1
ATOM 719 O O . LYS A 1 88 ? -15.196 -4.039 30.379 1.00 93.31 88 LYS A O 1
ATOM 724 N N . LYS A 1 89 ? -15.313 -6.277 30.242 1.00 95.06 89 LYS A N 1
ATOM 725 C CA . LYS A 1 89 ? -14.074 -6.569 31.003 1.00 95.06 89 LYS A CA 1
ATOM 726 C C . LYS A 1 89 ? -12.920 -7.057 30.127 1.00 95.06 89 LYS A C 1
ATOM 728 O O . LYS A 1 89 ? -11.880 -7.470 30.635 1.00 95.06 89 LYS A O 1
ATOM 733 N N . SER A 1 90 ? -13.097 -7.028 28.815 1.00 96.81 90 SER A N 1
ATOM 734 C CA . SER A 1 90 ? -12.084 -7.403 27.838 1.00 96.81 90 SER A CA 1
ATOM 735 C C . SER A 1 90 ? -12.124 -6.460 26.646 1.00 96.81 90 SER A C 1
ATOM 737 O O . SER A 1 90 ? -13.157 -5.854 26.369 1.00 96.81 90 SER A O 1
ATOM 739 N N . MET A 1 91 ? -10.995 -6.346 25.959 1.00 96.88 91 MET A N 1
ATOM 740 C CA . MET A 1 91 ? -10.831 -5.593 24.725 1.00 96.88 91 MET A CA 1
ATOM 741 C C . MET A 1 91 ? -9.975 -6.415 23.778 1.00 96.88 91 MET A C 1
ATOM 743 O O . MET A 1 91 ? -8.835 -6.740 24.114 1.00 96.88 91 MET A O 1
ATOM 747 N N . PHE A 1 92 ? -10.512 -6.734 22.609 1.00 97.56 92 PHE A N 1
ATOM 748 C CA . PHE A 1 92 ? -9.716 -7.310 21.539 1.00 97.56 92 PHE A CA 1
ATOM 749 C C . PHE A 1 92 ? -8.970 -6.204 20.797 1.00 97.56 92 PHE A C 1
ATOM 751 O O . PHE A 1 92 ? -9.487 -5.093 20.691 1.00 97.56 92 PHE A O 1
ATOM 758 N N . VAL A 1 93 ? -7.771 -6.485 20.294 1.00 96.88 93 VAL A N 1
ATOM 759 C CA . VAL A 1 93 ? -6.915 -5.473 19.656 1.00 96.88 93 VAL A CA 1
ATOM 760 C C . VAL A 1 93 ? -6.273 -5.973 18.366 1.00 96.88 93 VAL A C 1
ATOM 762 O O . VAL A 1 93 ? -6.038 -7.171 18.212 1.00 96.88 93 VAL A O 1
ATOM 765 N N . GLU A 1 94 ? -5.962 -5.052 17.454 1.00 94.88 94 GLU A N 1
ATOM 766 C CA . GLU A 1 94 ? -5.070 -5.294 16.312 1.00 94.88 94 GLU A CA 1
ATOM 767 C C . GLU A 1 94 ? -3.629 -5.516 16.782 1.00 94.88 94 GLU A C 1
ATOM 769 O O . GLU A 1 94 ? -2.900 -4.567 17.073 1.00 94.88 94 GLU A O 1
ATOM 774 N N . SER A 1 95 ? -3.208 -6.777 16.869 1.00 90.56 95 SER A N 1
ATOM 775 C CA . SER A 1 95 ? -1.872 -7.127 17.363 1.00 90.56 95 SER A CA 1
ATOM 776 C C . SER A 1 95 ? -0.756 -6.657 16.426 1.00 90.56 95 SER A C 1
ATOM 778 O O . SER A 1 95 ? 0.298 -6.256 16.910 1.00 90.56 95 SER A O 1
ATOM 780 N N . HIS A 1 96 ? -0.990 -6.641 15.110 1.00 91.56 96 HIS A N 1
ATOM 781 C CA . HIS A 1 96 ? 0.005 -6.214 14.119 1.00 91.56 96 HIS A CA 1
ATOM 782 C C . HIS A 1 96 ? 0.316 -4.707 14.143 1.00 91.56 96 HIS A C 1
ATOM 784 O O . HIS A 1 96 ? 1.383 -4.308 13.681 1.00 91.56 96 HIS A O 1
ATOM 790 N N . SER A 1 97 ? -0.599 -3.864 14.639 1.00 92.62 97 SER A N 1
ATOM 791 C CA . SER A 1 97 ? -0.448 -2.400 14.606 1.00 92.62 97 SER A CA 1
ATOM 792 C C . SER A 1 97 ? -0.272 -1.761 15.985 1.00 92.62 97 SER A C 1
ATOM 794 O O . SER A 1 97 ? 0.204 -0.629 16.084 1.00 92.62 97 SER A O 1
ATOM 796 N N . MET A 1 98 ? -0.604 -2.475 17.064 1.00 92.81 98 MET A N 1
ATOM 797 C CA . MET A 1 98 ? -0.423 -1.978 18.423 1.00 92.81 98 MET A CA 1
ATOM 798 C C . MET A 1 98 ? 1.037 -2.069 18.874 1.00 92.81 98 MET A C 1
ATOM 800 O O . MET A 1 98 ? 1.616 -3.148 18.981 1.00 92.81 98 MET A O 1
ATOM 804 N N . THR A 1 99 ? 1.623 -0.929 19.237 1.00 94.56 99 THR A N 1
ATOM 805 C CA . THR A 1 99 ? 2.985 -0.896 19.785 1.00 94.56 99 THR A CA 1
ATOM 806 C C . THR A 1 99 ? 3.048 -1.456 21.209 1.00 94.56 99 THR A C 1
ATOM 808 O O . THR A 1 99 ? 2.088 -1.378 21.983 1.00 94.56 99 THR A O 1
ATOM 811 N N . LEU A 1 100 ? 4.229 -1.941 21.611 1.00 95.81 100 LEU A N 1
ATOM 812 C CA . LEU A 1 100 ? 4.466 -2.411 22.979 1.00 95.81 100 LEU A CA 1
ATOM 813 C C . LEU A 1 100 ? 4.228 -1.311 24.030 1.00 95.81 100 LEU A C 1
ATOM 815 O O . LEU A 1 100 ? 3.705 -1.603 25.105 1.00 95.81 100 LEU A O 1
ATOM 819 N N . SER A 1 101 ? 4.564 -0.053 23.711 1.00 96.50 101 SER A N 1
ATOM 820 C CA . SER A 1 101 ? 4.307 1.092 24.596 1.00 96.50 101 SER A CA 1
ATOM 821 C C . SER A 1 101 ? 2.809 1.300 24.808 1.00 96.50 101 SER A C 1
ATOM 823 O O . SER A 1 101 ? 2.363 1.349 25.950 1.00 96.50 101 SER A O 1
ATOM 825 N N . GLN A 1 102 ? 2.018 1.335 23.727 1.00 95.25 102 GLN A N 1
ATOM 826 C CA . GLN A 1 102 ? 0.558 1.459 23.826 1.00 95.25 102 GLN A CA 1
ATOM 827 C C . GLN A 1 102 ? -0.040 0.313 24.642 1.00 95.25 102 GLN A C 1
ATOM 829 O O . GLN A 1 102 ? -0.844 0.551 25.540 1.00 95.25 102 GLN A O 1
ATOM 834 N N . HIS A 1 103 ? 0.388 -0.926 24.386 1.00 95.75 103 HIS A N 1
ATOM 835 C CA . HIS A 1 103 ? -0.066 -2.080 25.157 1.00 95.75 103 HIS A CA 1
ATOM 836 C C . HIS A 1 103 ? 0.263 -1.940 26.657 1.00 95.75 103 HIS A C 1
ATOM 838 O O . HIS A 1 103 ? -0.589 -2.216 27.505 1.00 95.75 103 HIS A O 1
ATOM 844 N N . ALA A 1 104 ? 1.471 -1.481 27.006 1.00 96.44 104 ALA A N 1
ATOM 845 C CA . ALA A 1 104 ? 1.870 -1.246 28.394 1.00 96.44 104 ALA A CA 1
ATOM 846 C C . ALA A 1 104 ? 1.035 -0.139 29.063 1.00 96.44 104 ALA A C 1
ATOM 848 O O . ALA A 1 104 ? 0.545 -0.330 30.182 1.00 96.44 104 ALA A O 1
ATOM 849 N N . ASP A 1 105 ? 0.812 0.975 28.366 1.00 96.38 105 ASP A N 1
ATOM 850 C CA . ASP A 1 105 ? -0.004 2.092 28.845 1.00 96.38 105 ASP A CA 1
ATOM 851 C C . ASP A 1 105 ? -1.458 1.671 29.064 1.00 96.38 105 ASP A C 1
ATOM 853 O O . ASP A 1 105 ? -2.046 1.957 30.111 1.00 96.38 105 ASP A O 1
ATOM 857 N N . PHE A 1 106 ? -2.029 0.916 28.123 1.00 95.88 106 PHE A N 1
ATOM 858 C CA . PHE A 1 106 ? -3.391 0.400 28.228 1.00 95.88 106 PHE A CA 1
ATOM 859 C C . PHE A 1 106 ? -3.510 -0.595 29.381 1.00 95.88 106 PHE A C 1
ATOM 861 O O . PHE A 1 106 ? -4.435 -0.486 30.184 1.00 95.88 106 PHE A O 1
ATOM 868 N N . LYS A 1 107 ? -2.547 -1.511 29.540 1.00 95.81 107 LYS A N 1
ATOM 869 C CA . LYS A 1 107 ? -2.531 -2.478 30.648 1.00 95.81 107 LYS A CA 1
ATOM 870 C C . LYS A 1 107 ? -2.446 -1.788 32.013 1.00 95.81 107 LYS A C 1
ATOM 872 O O . LYS A 1 107 ? -3.102 -2.215 32.962 1.00 95.81 107 LYS A O 1
ATOM 877 N N . LYS A 1 108 ? -1.652 -0.719 32.126 1.00 96.38 108 LYS A N 1
ATOM 878 C CA . LYS A 1 108 ? -1.519 0.078 33.356 1.00 96.38 108 LYS A CA 1
ATOM 879 C C . LYS A 1 108 ? -2.770 0.919 33.633 1.00 96.38 108 LYS A C 1
ATOM 881 O O . LYS A 1 108 ? -3.183 1.048 34.787 1.00 96.38 108 LYS A O 1
ATOM 886 N N . GLY A 1 109 ? -3.337 1.512 32.586 1.00 95.50 109 GLY A N 1
ATOM 887 C CA . GLY A 1 109 ? -4.390 2.519 32.657 1.00 95.50 109 GLY A CA 1
ATOM 888 C C . GLY A 1 109 ? -5.820 1.979 32.705 1.00 95.50 109 GLY A C 1
ATOM 889 O O . GLY A 1 109 ? -6.675 2.589 33.347 1.00 95.50 109 GLY A O 1
ATOM 890 N N . LEU A 1 110 ? -6.079 0.833 32.073 1.00 95.50 110 LEU A N 1
ATOM 891 C CA . LEU A 1 110 ? -7.387 0.174 31.993 1.00 95.50 110 LEU A CA 1
ATOM 892 C C . LEU A 1 110 ? -7.462 -1.005 32.973 1.00 95.50 110 LEU A C 1
ATOM 894 O O . LEU A 1 110 ? -7.681 -2.156 32.592 1.00 95.50 110 LEU A O 1
ATOM 898 N N . LYS A 1 111 ? -7.252 -0.727 34.266 1.00 92.88 111 LYS A N 1
ATOM 899 C CA . LYS A 1 111 ? -7.310 -1.756 35.316 1.00 92.88 111 LYS A CA 1
ATOM 900 C C . LYS A 1 111 ? -8.656 -2.488 35.281 1.00 92.88 111 LYS A C 1
ATOM 902 O O . LYS A 1 111 ? -9.708 -1.861 35.322 1.00 92.88 111 LYS A O 1
ATOM 907 N N . GLY A 1 112 ? -8.608 -3.819 35.238 1.00 92.44 112 GLY A N 1
ATOM 908 C CA . GLY A 1 112 ? -9.800 -4.671 35.165 1.00 92.44 112 GLY A CA 1
ATOM 909 C C . GLY A 1 112 ? -10.294 -4.971 33.745 1.00 92.44 112 GLY A C 1
ATOM 910 O O . GLY A 1 112 ? -11.211 -5.778 33.603 1.00 92.44 112 GLY A O 1
ATOM 911 N N . VAL A 1 113 ? -9.675 -4.392 32.709 1.00 96.88 113 VAL A N 1
ATOM 912 C CA . VAL A 1 113 ? -9.917 -4.751 31.306 1.00 96.88 113 VAL A CA 1
ATOM 913 C C . VAL A 1 113 ? -8.786 -5.652 30.815 1.00 96.88 113 VAL A C 1
ATOM 915 O O . VAL A 1 113 ? -7.620 -5.260 30.787 1.00 96.88 113 VAL A O 1
ATOM 918 N N . LYS A 1 114 ? -9.121 -6.878 30.413 1.00 97.12 114 LYS A N 1
ATOM 919 C CA . LYS A 1 114 ? -8.177 -7.803 29.783 1.00 97.12 114 LYS A CA 1
ATOM 920 C C . LYS A 1 114 ? -7.967 -7.412 28.319 1.00 97.12 114 LYS A C 1
ATOM 922 O O . LYS A 1 114 ? -8.911 -7.453 27.537 1.00 97.12 114 LYS A O 1
ATOM 927 N N . ILE A 1 115 ? -6.737 -7.078 27.947 1.00 96.81 115 ILE A N 1
ATOM 928 C CA . ILE A 1 115 ? -6.357 -6.823 26.553 1.00 96.81 115 ILE A CA 1
ATOM 929 C C . ILE A 1 115 ? -6.026 -8.163 25.897 1.00 96.81 115 ILE A C 1
ATOM 931 O O . ILE A 1 115 ? -5.251 -8.943 26.453 1.00 96.81 115 ILE A O 1
ATOM 935 N N . ILE A 1 116 ? -6.656 -8.451 24.762 1.00 96.69 116 ILE A N 1
ATOM 936 C CA . ILE A 1 116 ? -6.567 -9.738 24.071 1.00 96.69 116 ILE A CA 1
ATOM 937 C C . ILE A 1 116 ? -6.166 -9.472 22.615 1.00 96.69 116 ILE A C 1
ATOM 939 O O . ILE A 1 116 ? -6.887 -8.751 21.926 1.00 96.69 116 ILE A O 1
ATOM 943 N N . PRO A 1 117 ? -5.042 -10.009 22.117 1.00 95.56 117 PRO A N 1
ATOM 944 C CA . PRO A 1 117 ? -4.727 -9.912 20.696 1.00 95.56 117 PRO A CA 1
ATOM 945 C C . PRO A 1 117 ? -5.798 -10.645 19.883 1.00 95.56 117 PRO A C 1
ATOM 947 O O . PRO A 1 117 ? -6.228 -11.740 20.247 1.00 95.56 117 PRO A O 1
ATOM 950 N N . MET A 1 118 ? -6.274 -10.021 18.807 1.00 93.69 118 MET A N 1
ATOM 951 C CA . MET A 1 118 ? -7.138 -10.700 17.850 1.00 93.69 118 MET A CA 1
ATOM 952 C C . MET A 1 118 ? -6.268 -11.457 16.855 1.00 93.69 118 MET A C 1
ATOM 954 O O . MET A 1 118 ? -5.658 -10.849 15.979 1.00 93.69 118 MET A O 1
ATOM 958 N N . GLU A 1 119 ? -6.238 -12.777 16.986 1.00 80.19 119 GLU A N 1
ATOM 959 C CA . GLU A 1 119 ? -5.597 -13.645 16.002 1.00 80.19 119 GLU A CA 1
ATOM 960 C C . GLU A 1 119 ? -6.333 -13.529 14.645 1.00 80.19 119 GLU A C 1
ATOM 962 O O . GLU A 1 119 ? -7.566 -13.417 14.601 1.00 80.19 119 GLU A O 1
ATOM 967 N N . ASP A 1 120 ? -5.576 -13.549 13.544 1.00 84.00 120 ASP A N 1
ATOM 968 C CA . ASP A 1 120 ? -6.020 -13.482 12.134 1.00 84.00 120 ASP A CA 1
ATOM 969 C C . ASP A 1 120 ? -6.368 -12.099 11.542 1.00 84.00 120 ASP A C 1
ATOM 971 O O . ASP A 1 120 ? -6.812 -12.039 10.394 1.00 84.00 120 ASP A O 1
ATOM 975 N N . ASP A 1 121 ? -6.193 -10.993 12.276 1.00 90.44 121 ASP A N 1
ATOM 976 C CA . ASP A 1 121 ? -6.367 -9.617 11.767 1.00 90.44 121 ASP A CA 1
ATOM 977 C C . ASP A 1 121 ? -7.616 -9.416 10.874 1.00 90.44 121 ASP A C 1
ATOM 979 O O . ASP A 1 121 ? -7.515 -9.182 9.661 1.00 90.44 121 ASP A O 1
ATOM 983 N N . PRO A 1 122 ? -8.835 -9.475 11.442 1.00 94.81 122 PRO A N 1
ATOM 984 C CA . PRO A 1 122 ? -10.073 -9.566 10.670 1.00 94.81 122 PRO A CA 1
ATOM 985 C C . PRO A 1 122 ? -10.294 -8.404 9.692 1.00 94.81 122 PRO A C 1
ATOM 987 O O . PRO A 1 122 ? -10.957 -8.593 8.670 1.00 94.81 122 PRO A O 1
ATOM 990 N N . VAL A 1 123 ? -9.751 -7.210 9.964 1.00 96.56 123 VAL A N 1
ATOM 991 C CA . VAL A 1 123 ? -9.834 -6.077 9.025 1.00 96.56 123 VAL A CA 1
ATOM 992 C C . VAL A 1 123 ? -8.930 -6.293 7.812 1.00 96.56 123 VAL A C 1
ATOM 994 O O . VAL A 1 123 ? -9.379 -6.113 6.679 1.00 96.56 123 VAL A O 1
ATOM 997 N N . ASN A 1 124 ? -7.691 -6.744 8.020 1.00 95.19 124 ASN A N 1
ATOM 998 C CA . ASN A 1 124 ? -6.775 -7.078 6.928 1.00 95.19 124 ASN A CA 1
ATOM 999 C C . ASN A 1 124 ? -7.340 -8.233 6.094 1.00 95.19 124 ASN A C 1
ATOM 1001 O O . ASN A 1 124 ? -7.329 -8.163 4.865 1.00 95.19 124 ASN A O 1
ATOM 1005 N N . PHE A 1 125 ? -7.951 -9.227 6.746 1.00 94.12 125 PHE A N 1
ATOM 1006 C CA . PHE A 1 125 ? -8.612 -10.336 6.066 1.00 94.12 125 PHE A CA 1
ATOM 1007 C C . PHE A 1 125 ? -9.703 -9.868 5.093 1.00 94.12 125 PHE A C 1
ATOM 1009 O O . PHE A 1 125 ? -9.703 -10.249 3.921 1.00 94.12 125 PHE A O 1
ATOM 1016 N N . ILE A 1 126 ? -10.613 -8.988 5.528 1.00 95.69 126 ILE A N 1
ATOM 1017 C CA . ILE A 1 126 ? -11.668 -8.486 4.632 1.00 95.69 126 ILE A CA 1
ATOM 1018 C C . ILE A 1 126 ? -11.143 -7.543 3.542 1.00 95.69 126 ILE A C 1
ATOM 1020 O O . ILE A 1 126 ? -11.794 -7.455 2.502 1.00 95.69 126 ILE A O 1
ATOM 1024 N N . ARG A 1 127 ? -9.990 -6.886 3.756 1.00 96.50 127 ARG A N 1
ATOM 1025 C CA . ARG A 1 127 ? -9.282 -6.047 2.768 1.00 96.50 127 ARG A CA 1
ATOM 1026 C C . ARG A 1 127 ? -8.552 -6.862 1.700 1.00 96.50 127 ARG A C 1
ATOM 1028 O O . ARG A 1 127 ? -8.217 -6.308 0.651 1.00 96.50 127 ARG A O 1
ATOM 1035 N N . MET A 1 128 ? -8.266 -8.147 1.929 1.00 95.25 128 MET A N 1
ATOM 1036 C CA . MET A 1 128 ? -7.600 -8.988 0.926 1.00 95.25 128 MET A CA 1
ATOM 1037 C C . MET A 1 128 ? -8.454 -9.125 -0.338 1.00 95.25 128 MET A C 1
ATOM 1039 O O . MET A 1 128 ? -7.944 -8.916 -1.440 1.00 95.25 128 MET A O 1
ATOM 1043 N N . VAL A 1 129 ? -9.754 -9.385 -0.168 1.00 95.12 129 VAL A N 1
ATOM 1044 C CA . VAL A 1 129 ? -10.730 -9.513 -1.260 1.00 95.12 129 VAL A CA 1
ATOM 1045 C C . VAL A 1 129 ? -11.408 -8.169 -1.503 1.00 95.12 129 VAL A C 1
ATOM 1047 O O . VAL A 1 129 ? -12.231 -7.724 -0.699 1.00 95.12 129 VAL A O 1
ATOM 1050 N N . LYS A 1 130 ? -11.046 -7.539 -2.621 1.00 96.94 130 LYS A N 1
ATOM 1051 C CA . LYS A 1 130 ? -11.533 -6.217 -3.027 1.00 96.94 130 LYS A CA 1
ATOM 1052 C C . LYS A 1 130 ? -12.979 -6.314 -3.504 1.00 96.94 130 LYS A C 1
ATOM 1054 O O . LYS A 1 130 ? -13.336 -7.270 -4.190 1.00 96.94 130 LYS A O 1
ATOM 1059 N N . ASP A 1 131 ? -13.795 -5.330 -3.141 1.00 95.81 131 ASP A N 1
ATOM 1060 C CA . ASP A 1 131 ? -15.110 -5.135 -3.754 1.00 95.81 131 ASP A CA 1
ATOM 1061 C C . ASP A 1 131 ? -15.004 -4.470 -5.146 1.00 95.81 131 ASP A C 1
ATOM 1063 O O . ASP A 1 131 ? -13.946 -3.968 -5.532 1.00 95.81 131 ASP A O 1
ATOM 1067 N N . ASP A 1 132 ? -16.094 -4.475 -5.919 1.00 96.94 132 ASP A N 1
ATOM 1068 C CA . ASP A 1 132 ? -16.107 -3.936 -7.289 1.00 96.94 132 ASP A CA 1
ATOM 1069 C C . ASP A 1 132 ? -15.731 -2.447 -7.353 1.00 96.94 132 ASP A C 1
ATOM 1071 O O . ASP A 1 132 ? -15.105 -2.003 -8.317 1.00 96.94 132 ASP A O 1
ATOM 1075 N N . GLY A 1 133 ? -16.073 -1.675 -6.316 1.00 96.75 133 GLY A N 1
ATOM 1076 C CA . GLY A 1 133 ? -15.702 -0.267 -6.213 1.00 96.75 133 GLY A CA 1
ATOM 1077 C C . GLY A 1 133 ? -14.202 -0.095 -5.983 1.00 96.75 133 GLY A C 1
ATOM 1078 O O . GLY A 1 133 ? -13.575 0.753 -6.613 1.00 96.75 133 GLY A O 1
ATOM 1079 N N . GLU A 1 134 ? -13.604 -0.933 -5.136 1.00 97.69 134 GLU A N 1
ATOM 1080 C CA . GLU A 1 134 ? -12.147 -0.969 -4.941 1.00 97.69 134 GLU A CA 1
ATOM 1081 C C . GLU A 1 134 ? -11.415 -1.347 -6.230 1.00 97.69 134 GLU A C 1
ATOM 1083 O O . GLU A 1 134 ? -10.425 -0.712 -6.587 1.00 97.69 134 GLU A O 1
ATOM 1088 N N . ILE A 1 135 ? -11.916 -2.353 -6.954 1.00 98.56 135 ILE A N 1
ATOM 1089 C CA . ILE A 1 135 ? -11.345 -2.783 -8.238 1.00 98.56 135 ILE A CA 1
ATOM 1090 C C . ILE A 1 135 ? -11.436 -1.660 -9.276 1.00 98.56 135 ILE A C 1
ATOM 1092 O O . ILE A 1 135 ? -10.482 -1.449 -10.022 1.00 98.56 135 ILE A O 1
ATOM 1096 N N . ALA A 1 136 ? -12.551 -0.926 -9.330 1.00 98.62 136 ALA A N 1
ATOM 1097 C CA . ALA A 1 136 ? -12.694 0.215 -10.231 1.00 98.62 136 ALA A CA 1
ATOM 1098 C C . ALA A 1 136 ? -11.642 1.300 -9.945 1.00 98.62 136 ALA A C 1
ATOM 1100 O O . ALA A 1 136 ? -10.960 1.749 -10.865 1.00 98.62 136 ALA A O 1
ATOM 1101 N N . VAL A 1 137 ? -11.430 1.648 -8.671 1.00 98.44 137 VAL A N 1
ATOM 1102 C CA . VAL A 1 137 ? -10.398 2.620 -8.275 1.00 98.44 137 VAL A CA 1
ATOM 1103 C C . VAL A 1 137 ? -8.987 2.113 -8.591 1.00 98.44 137 VAL A C 1
ATOM 1105 O O . VAL A 1 137 ? -8.162 2.883 -9.075 1.00 98.44 137 VAL A O 1
ATOM 1108 N N . LEU A 1 138 ? -8.701 0.826 -8.371 1.00 98.75 138 LEU A N 1
ATOM 1109 C CA . LEU A 1 138 ? -7.407 0.226 -8.722 1.00 98.75 138 LEU A CA 1
ATOM 1110 C C . LEU A 1 138 ? -7.133 0.278 -10.232 1.00 98.75 138 LEU A C 1
ATOM 1112 O O . LEU A 1 138 ? -6.005 0.544 -10.638 1.00 98.75 138 LEU A O 1
ATOM 1116 N N . LYS A 1 139 ? -8.158 0.073 -11.069 1.00 98.81 139 LYS A N 1
ATOM 1117 C CA . LYS A 1 139 ? -8.044 0.226 -12.529 1.00 98.81 139 LYS A CA 1
ATOM 1118 C C . LYS A 1 139 ? -7.760 1.673 -12.932 1.00 98.81 139 LYS A C 1
ATOM 1120 O O . LYS A 1 139 ? -6.931 1.893 -13.808 1.00 98.81 139 LYS A O 1
ATOM 1125 N N . GLU A 1 140 ? -8.408 2.645 -12.288 1.00 98.81 140 GLU A N 1
ATOM 1126 C CA . GLU A 1 140 ? -8.116 4.071 -12.495 1.00 98.81 140 GLU A CA 1
ATOM 1127 C C . GLU A 1 140 ? -6.665 4.402 -12.099 1.00 98.81 140 GLU A C 1
ATOM 1129 O O . GLU A 1 140 ? -5.948 5.028 -12.878 1.00 98.81 140 GLU A O 1
ATOM 1134 N N . ALA A 1 141 ? -6.198 3.919 -10.942 1.00 98.81 141 ALA A N 1
ATOM 1135 C CA . ALA A 1 141 ? -4.817 4.105 -10.488 1.00 98.81 141 ALA A CA 1
ATOM 1136 C C . ALA A 1 141 ? -3.797 3.507 -11.477 1.00 98.81 141 ALA A C 1
ATOM 1138 O O . ALA A 1 141 ? -2.817 4.160 -11.834 1.00 98.81 141 ALA A O 1
ATOM 1139 N N . ALA A 1 142 ? -4.049 2.286 -11.965 1.00 98.81 142 ALA A N 1
ATOM 1140 C CA . ALA A 1 142 ? -3.209 1.637 -12.969 1.00 98.81 142 ALA A CA 1
ATOM 1141 C C . ALA A 1 142 ? -3.174 2.429 -14.285 1.00 98.81 142 ALA A C 1
ATOM 1143 O O . ALA A 1 142 ? -2.095 2.659 -14.823 1.00 98.81 142 ALA A O 1
ATOM 1144 N N . ALA A 1 143 ? -4.321 2.931 -14.755 1.00 98.81 143 ALA A N 1
ATOM 1145 C CA . ALA A 1 143 ? -4.392 3.735 -15.974 1.00 98.81 143 ALA A CA 1
ATOM 1146 C C . ALA A 1 143 ? -3.608 5.058 -15.864 1.00 98.81 143 ALA A C 1
ATOM 1148 O O . ALA A 1 143 ? -2.958 5.469 -16.826 1.00 98.81 143 ALA A O 1
ATOM 1149 N N . ILE A 1 144 ? -3.627 5.715 -14.696 1.00 98.88 144 ILE A N 1
ATOM 1150 C CA . ILE A 1 144 ? -2.811 6.916 -14.443 1.00 98.88 144 ILE A CA 1
ATOM 1151 C C . ILE A 1 144 ? -1.317 6.569 -14.468 1.00 98.88 144 ILE A C 1
ATOM 1153 O O . ILE A 1 144 ? -0.518 7.311 -15.042 1.00 98.88 144 ILE A O 1
ATOM 1157 N N . THR A 1 145 ? -0.933 5.437 -13.877 1.00 98.88 145 THR A N 1
ATOM 1158 C CA . THR A 1 145 ? 0.452 4.947 -13.888 1.00 98.88 145 THR A CA 1
ATOM 1159 C C . THR A 1 145 ? 0.930 4.578 -15.291 1.00 98.88 145 THR A C 1
ATOM 1161 O O . THR A 1 145 ? 2.015 5.007 -15.679 1.00 98.88 145 THR A O 1
ATOM 1164 N N . ASP A 1 146 ? 0.110 3.908 -16.102 1.00 98.88 146 ASP A N 1
ATOM 1165 C CA . ASP A 1 146 ? 0.416 3.654 -17.514 1.00 98.88 146 ASP A CA 1
ATOM 1166 C C . ASP A 1 146 ? 0.604 4.969 -18.290 1.00 98.88 146 ASP A C 1
ATOM 1168 O O . ASP A 1 146 ? 1.586 5.139 -19.014 1.00 98.88 146 ASP A O 1
ATOM 1172 N N . ALA A 1 147 ? -0.300 5.938 -18.111 1.00 98.88 147 ALA A N 1
ATOM 1173 C CA . ALA A 1 147 ? -0.207 7.248 -18.756 1.00 98.88 147 ALA A CA 1
ATOM 1174 C C . ALA A 1 147 ? 1.062 8.019 -18.348 1.00 98.88 147 ALA A C 1
ATOM 1176 O O . ALA A 1 147 ? 1.712 8.631 -19.202 1.00 98.88 147 ALA A O 1
ATOM 1177 N N . CYS A 1 148 ? 1.454 7.937 -17.073 1.00 98.88 148 CYS A N 1
ATOM 1178 C CA . CYS A 1 148 ? 2.720 8.473 -16.585 1.00 98.88 148 CYS A CA 1
ATOM 1179 C C . CYS A 1 148 ? 3.905 7.798 -17.285 1.00 98.88 148 CYS A C 1
ATOM 1181 O O . CYS A 1 148 ? 4.782 8.489 -17.795 1.00 98.88 148 CYS A O 1
ATOM 1183 N N . PHE A 1 149 ? 3.902 6.470 -17.418 1.00 98.88 149 PHE A N 1
ATOM 1184 C CA . PHE A 1 149 ? 4.988 5.756 -18.085 1.00 98.88 149 PHE A CA 1
ATOM 1185 C C . PHE A 1 149 ? 5.125 6.189 -19.554 1.00 98.88 149 PHE A C 1
ATOM 1187 O O . PHE A 1 149 ? 6.222 6.514 -20.007 1.00 98.88 149 PHE A O 1
ATOM 1194 N N . TYR A 1 150 ? 4.013 6.311 -20.288 1.00 98.69 150 TYR A N 1
ATOM 1195 C CA . TYR A 1 150 ? 4.030 6.829 -21.663 1.00 98.69 150 TYR A CA 1
ATOM 1196 C C . TYR A 1 150 ? 4.512 8.282 -21.768 1.00 98.69 150 TYR A C 1
ATOM 1198 O O . TYR A 1 150 ? 5.096 8.667 -22.785 1.00 98.69 150 TYR A O 1
ATOM 1206 N N . HIS A 1 151 ? 4.262 9.101 -20.746 1.00 98.69 151 HIS A N 1
ATOM 1207 C CA . HIS A 1 151 ? 4.830 10.443 -20.644 1.00 98.69 151 HIS A CA 1
ATOM 1208 C C . HIS A 1 151 ? 6.351 10.390 -20.454 1.00 98.69 151 HIS A C 1
ATOM 1210 O O . HIS A 1 151 ? 7.077 11.064 -21.188 1.00 98.69 151 HIS A O 1
ATOM 1216 N N . LEU A 1 152 ? 6.846 9.524 -19.564 1.00 98.56 152 LEU A N 1
ATOM 1217 C CA . LEU A 1 152 ? 8.281 9.347 -19.327 1.00 98.56 152 LEU A CA 1
ATOM 1218 C C . LEU A 1 152 ? 9.041 8.927 -20.587 1.00 98.56 152 LEU A C 1
ATOM 1220 O O . LEU A 1 152 ? 10.121 9.455 -20.838 1.00 98.56 152 LEU A O 1
ATOM 1224 N N . LEU A 1 153 ? 8.458 8.065 -21.430 1.00 97.56 153 LEU A N 1
ATOM 1225 C CA . LEU A 1 153 ? 9.063 7.671 -22.713 1.00 97.56 153 LEU A CA 1
ATOM 1226 C C . LEU A 1 153 ? 9.377 8.864 -23.635 1.00 97.56 153 LEU A C 1
ATOM 1228 O O . LEU A 1 153 ? 10.255 8.767 -24.487 1.00 97.56 153 LEU A O 1
ATOM 1232 N N . LYS A 1 154 ? 8.661 9.986 -23.485 1.00 97.50 154 LYS A N 1
ATOM 1233 C CA . LYS A 1 154 ? 8.881 11.227 -24.251 1.00 97.50 154 LYS A CA 1
ATOM 1234 C C . LYS A 1 154 ? 9.766 12.227 -23.507 1.00 97.50 154 LYS A C 1
ATOM 1236 O O . LYS A 1 154 ? 10.372 13.099 -24.131 1.00 97.50 154 LYS A O 1
ATOM 1241 N N . PHE A 1 155 ? 9.784 12.136 -22.182 1.00 97.88 155 PHE A N 1
ATOM 1242 C CA . PHE A 1 155 ? 10.501 13.039 -21.292 1.00 97.88 155 PHE A CA 1
ATOM 1243 C C . PHE A 1 155 ? 11.984 12.673 -21.168 1.00 97.88 155 PHE A C 1
ATOM 1245 O O . PHE A 1 155 ? 12.837 13.555 -21.246 1.00 97.88 155 PHE A O 1
ATOM 1252 N N . ILE A 1 156 ? 12.282 11.380 -21.013 1.00 97.62 156 ILE A N 1
ATOM 1253 C CA . ILE A 1 156 ? 13.626 10.866 -20.737 1.00 97.62 156 ILE A CA 1
ATOM 1254 C C . ILE A 1 156 ? 14.554 11.109 -21.929 1.00 97.62 156 ILE A C 1
ATOM 1256 O O . ILE A 1 156 ? 14.256 10.740 -23.066 1.00 97.62 156 ILE A O 1
ATOM 1260 N N . LYS A 1 157 ? 15.720 11.699 -21.652 1.00 95.94 157 LYS A N 1
ATOM 1261 C CA . LYS A 1 157 ? 16.796 11.929 -22.622 1.00 95.94 157 LYS A CA 1
ATOM 1262 C C . LYS A 1 157 ? 18.157 11.610 -21.998 1.00 95.94 157 LYS A C 1
ATOM 1264 O O . LYS A 1 157 ? 18.332 11.820 -20.795 1.00 95.94 157 LYS A O 1
ATOM 1269 N N . PRO A 1 158 ? 19.147 11.168 -22.796 1.00 96.81 158 PRO A N 1
ATOM 1270 C CA . PRO A 1 158 ? 20.513 11.027 -22.312 1.00 96.81 158 PRO A CA 1
ATOM 1271 C C . PRO A 1 158 ? 21.028 12.317 -21.663 1.00 96.81 158 PRO A C 1
ATOM 1273 O O . PRO A 1 158 ? 20.822 13.413 -22.185 1.00 96.81 158 PRO A O 1
ATOM 1276 N N . GLY A 1 159 ? 21.724 12.177 -20.538 1.00 97.56 159 GLY A N 1
ATOM 1277 C CA . GLY A 1 159 ? 22.291 13.280 -19.762 1.00 97.56 159 GLY A CA 1
ATOM 1278 C C . GLY A 1 159 ? 21.437 13.747 -18.582 1.00 97.56 159 GLY A C 1
ATOM 1279 O O . GLY A 1 159 ? 21.985 14.416 -17.705 1.00 97.56 159 GLY A O 1
ATOM 1280 N N . MET A 1 160 ? 20.155 13.369 -18.527 1.00 98.25 160 MET A N 1
ATOM 1281 C CA . MET A 1 160 ? 19.315 13.539 -17.335 1.00 98.25 160 MET A CA 1
ATOM 1282 C C . MET A 1 160 ? 19.808 12.644 -16.206 1.00 98.25 160 MET A C 1
ATOM 1284 O O . MET A 1 160 ? 20.349 11.569 -16.464 1.00 98.25 160 MET A O 1
ATOM 1288 N N . THR A 1 161 ? 19.622 13.070 -14.963 1.00 98.69 161 THR A N 1
ATOM 1289 C CA . THR A 1 161 ? 19.874 12.206 -13.810 1.00 98.69 161 THR A CA 1
ATOM 1290 C C . THR A 1 161 ? 18.707 11.250 -13.582 1.00 98.69 161 THR A C 1
ATOM 1292 O O . THR A 1 161 ? 17.579 11.520 -13.994 1.00 98.69 161 THR A O 1
ATOM 1295 N N . GLU A 1 162 ? 18.960 10.127 -12.914 1.00 98.69 162 GLU A N 1
ATOM 1296 C CA . GLU A 1 162 ? 17.886 9.233 -12.452 1.00 98.69 162 GLU A CA 1
ATOM 1297 C C . GLU A 1 162 ? 16.886 9.982 -11.560 1.00 98.69 162 GLU A C 1
ATOM 1299 O O . GLU A 1 162 ? 15.674 9.798 -11.677 1.00 98.69 162 GLU A O 1
ATOM 1304 N N . TRP A 1 163 ? 17.395 10.894 -10.729 1.00 98.69 163 TRP A N 1
ATOM 1305 C CA . TRP A 1 163 ? 16.593 11.757 -9.870 1.00 98.69 163 TRP A CA 1
ATOM 1306 C C . TRP A 1 163 ? 15.652 12.693 -10.639 1.00 98.69 163 TRP A C 1
ATOM 1308 O O . TRP A 1 163 ? 14.500 12.843 -10.241 1.00 98.69 163 TRP A O 1
ATOM 1318 N N . ASP A 1 164 ? 16.089 13.276 -11.761 1.00 98.69 164 ASP A N 1
ATOM 1319 C CA . ASP A 1 164 ? 15.223 14.133 -12.589 1.00 98.69 164 ASP A CA 1
ATOM 1320 C C . ASP A 1 164 ? 13.974 13.374 -13.067 1.00 98.69 164 ASP A C 1
ATOM 1322 O O . ASP A 1 164 ? 12.875 13.926 -13.114 1.00 98.69 164 ASP A O 1
ATOM 1326 N N . VAL A 1 165 ? 14.131 12.088 -13.398 1.00 98.69 165 VAL A N 1
ATOM 1327 C CA . VAL A 1 165 ? 13.027 11.214 -13.817 1.00 98.69 165 VAL A CA 1
ATOM 1328 C C . VAL A 1 165 ? 12.124 10.863 -12.632 1.00 98.69 165 VAL A C 1
ATOM 1330 O O . VAL A 1 165 ? 10.904 10.929 -12.768 1.00 98.69 165 VAL A O 1
ATOM 1333 N N . ALA A 1 166 ? 12.696 10.544 -11.467 1.00 98.69 166 ALA A N 1
ATOM 1334 C CA . ALA A 1 166 ? 11.927 10.257 -10.253 1.00 98.69 166 ALA A CA 1
ATOM 1335 C C . ALA A 1 166 ? 11.065 11.458 -9.814 1.00 98.69 166 ALA A C 1
ATOM 1337 O O . ALA A 1 166 ? 9.886 11.301 -9.494 1.00 98.69 166 ALA A O 1
ATOM 1338 N N . VAL A 1 167 ? 11.614 12.675 -9.888 1.00 98.69 167 VAL A N 1
ATOM 1339 C CA . VAL A 1 167 ? 10.878 13.917 -9.604 1.00 98.69 167 VAL A CA 1
ATOM 1340 C C . VAL A 1 167 ? 9.749 14.144 -10.612 1.00 98.69 167 VAL A C 1
ATOM 1342 O O . VAL A 1 167 ? 8.649 14.546 -10.226 1.00 98.69 167 VAL A O 1
ATOM 1345 N N . GLU A 1 168 ? 9.975 13.868 -11.899 1.00 98.81 168 GLU A N 1
ATOM 1346 C CA . GLU A 1 168 ? 8.924 14.018 -12.910 1.00 98.81 168 GLU A CA 1
ATOM 1347 C C . GLU A 1 168 ? 7.748 13.059 -12.674 1.00 98.81 168 GLU A C 1
ATOM 1349 O O . GLU A 1 168 ? 6.597 13.454 -12.870 1.00 98.81 168 GLU A O 1
ATOM 1354 N N . ILE A 1 169 ? 8.004 11.837 -12.190 1.00 98.81 169 ILE A N 1
ATOM 1355 C CA . ILE A 1 169 ? 6.953 10.883 -11.794 1.00 98.81 169 ILE A CA 1
ATOM 1356 C C . ILE A 1 169 ? 6.048 11.499 -10.720 1.00 98.81 169 ILE A C 1
ATOM 1358 O O . ILE A 1 169 ? 4.823 11.525 -10.872 1.00 98.81 169 ILE A O 1
ATOM 1362 N N . GLU A 1 170 ? 6.638 12.057 -9.659 1.00 98.44 170 GLU A N 1
ATOM 1363 C CA . GLU A 1 170 ? 5.884 12.720 -8.591 1.00 98.44 170 GLU A CA 1
ATOM 1364 C C . GLU A 1 170 ? 5.056 13.904 -9.102 1.00 98.44 170 GLU A C 1
ATOM 1366 O O . GLU A 1 170 ? 3.880 14.056 -8.745 1.00 98.44 170 GLU A O 1
ATOM 1371 N N . ILE A 1 171 ? 5.664 14.754 -9.937 1.00 98.75 171 ILE A N 1
ATOM 1372 C CA . ILE A 1 171 ? 4.997 15.916 -10.532 1.00 98.75 171 ILE A CA 1
ATOM 1373 C C . ILE A 1 171 ? 3.810 15.458 -11.376 1.00 98.75 171 ILE A C 1
ATOM 1375 O O . ILE A 1 171 ? 2.718 16.025 -11.257 1.00 98.75 1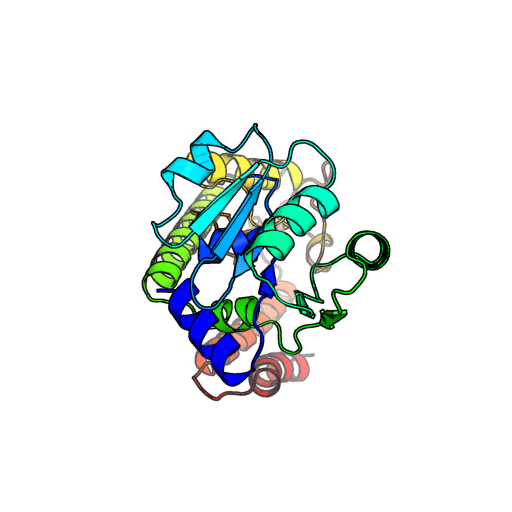71 ILE A O 1
ATOM 1379 N N . TYR A 1 172 ? 4.006 14.437 -12.211 1.00 98.81 172 TYR A N 1
ATOM 1380 C CA . TYR A 1 172 ? 2.957 13.893 -13.057 1.00 98.81 172 TYR A CA 1
ATOM 1381 C C . TYR A 1 172 ? 1.795 13.385 -12.204 1.00 98.81 172 TYR A C 1
ATOM 1383 O O . TYR A 1 172 ? 0.661 13.818 -12.401 1.00 98.81 172 TYR A O 1
ATOM 1391 N N . TYR A 1 173 ? 2.054 12.541 -11.208 1.00 98.69 173 TYR A N 1
ATOM 1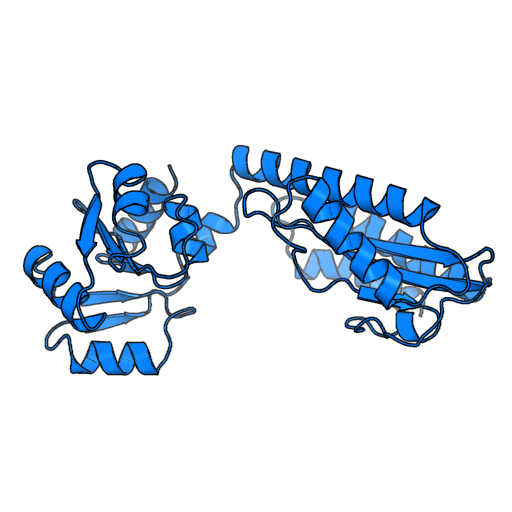392 C CA . TYR A 1 173 ? 1.005 11.998 -10.347 1.00 98.69 173 TYR A CA 1
ATOM 1393 C C . TYR A 1 173 ? 0.215 13.076 -9.606 1.00 98.69 173 TYR A C 1
ATOM 1395 O O . TYR A 1 173 ? -1.019 13.053 -9.639 1.00 98.69 173 TYR A O 1
ATOM 1403 N N . LYS A 1 174 ? 0.887 14.073 -9.019 1.00 98.44 174 LYS A N 1
ATOM 1404 C CA . LYS A 1 174 ? 0.200 15.191 -8.349 1.00 98.44 174 LYS A CA 1
ATOM 1405 C C . LYS A 1 174 ? -0.693 15.977 -9.312 1.00 98.44 174 LYS A C 1
ATOM 1407 O O . LYS A 1 174 ? -1.812 16.338 -8.953 1.00 98.44 174 LYS A O 1
ATOM 1412 N N . LYS A 1 175 ? -0.244 16.201 -10.552 1.00 98.50 175 LYS A N 1
ATOM 1413 C CA . LYS A 1 175 ? -1.038 16.884 -11.590 1.00 98.50 175 LYS A CA 1
ATOM 1414 C C . LYS A 1 175 ? -2.253 16.080 -12.065 1.00 98.50 175 LYS A C 1
ATOM 1416 O O . LYS A 1 175 ? -3.196 16.681 -12.570 1.00 98.50 175 LYS A O 1
ATOM 1421 N N . HIS A 1 176 ? -2.253 14.760 -11.884 1.00 98.56 176 HIS A N 1
ATOM 1422 C CA . HIS A 1 176 ? -3.318 13.861 -12.344 1.00 98.56 176 HIS A CA 1
ATOM 1423 C C . HIS A 1 176 ? -4.207 13.339 -11.201 1.00 98.56 176 HIS A C 1
ATOM 1425 O O . HIS A 1 176 ? -4.916 12.347 -11.355 1.00 98.56 176 HIS A O 1
ATOM 1431 N N . GLY A 1 177 ? -4.221 14.040 -10.061 1.00 97.75 177 GLY A N 1
ATOM 1432 C CA . GLY A 1 177 ? -5.160 13.781 -8.966 1.00 97.75 177 GLY A CA 1
ATOM 1433 C C . GLY A 1 177 ? -4.733 12.676 -7.999 1.00 97.75 177 GLY A C 1
ATOM 1434 O O . GLY A 1 177 ? -5.535 12.258 -7.161 1.00 97.75 177 GLY A O 1
ATOM 1435 N N . CYS A 1 178 ? -3.487 12.213 -8.081 1.00 98.44 178 CYS A N 1
ATOM 1436 C CA . CYS A 1 178 ? -2.912 11.313 -7.090 1.00 98.44 178 CYS A CA 1
ATOM 1437 C C . CYS A 1 178 ? -2.368 12.112 -5.905 1.00 98.44 178 CYS A C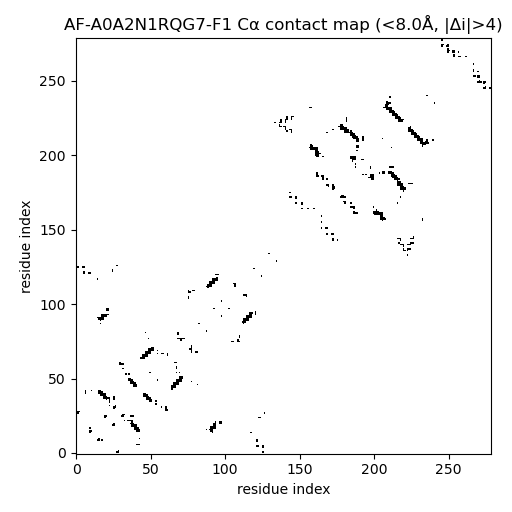 1
ATOM 1439 O O . CYS A 1 178 ? -1.829 13.208 -6.060 1.00 98.44 178 CYS A O 1
ATOM 1441 N N . THR A 1 179 ? -2.485 11.555 -4.702 1.00 97.06 179 THR A N 1
ATOM 1442 C CA . THR A 1 179 ? -2.021 12.232 -3.482 1.00 97.06 179 THR A CA 1
ATOM 1443 C C . THR A 1 179 ? -0.516 12.089 -3.267 1.00 97.06 179 THR A C 1
ATOM 1445 O O . THR A 1 179 ? 0.078 12.925 -2.593 1.00 97.06 179 THR A O 1
ATOM 1448 N N . ALA A 1 180 ? 0.089 11.031 -3.813 1.00 97.69 180 ALA A N 1
ATOM 1449 C CA . ALA A 1 180 ? 1.514 10.716 -3.709 1.00 97.69 180 ALA A CA 1
ATOM 1450 C C . ALA A 1 180 ? 1.906 9.620 -4.720 1.00 97.69 180 ALA A C 1
ATOM 1452 O O . ALA A 1 180 ? 1.031 9.026 -5.363 1.00 97.69 180 ALA A O 1
ATOM 1453 N N . CYS A 1 181 ? 3.201 9.309 -4.802 1.00 98.50 181 CYS A N 1
ATOM 1454 C CA . CYS A 1 181 ? 3.654 7.988 -5.240 1.00 98.50 181 CYS A CA 1
ATOM 1455 C C . CYS A 1 181 ? 3.274 6.935 -4.183 1.00 98.50 181 CYS A C 1
ATOM 1457 O O . CYS A 1 181 ? 3.195 7.254 -2.995 1.00 98.50 181 CYS A O 1
ATOM 1459 N N . SER A 1 182 ? 2.998 5.696 -4.593 1.00 98.25 182 SER A N 1
ATOM 1460 C CA . SER A 1 182 ? 2.685 4.597 -3.660 1.00 98.25 182 SER A CA 1
ATOM 1461 C C . SER A 1 182 ? 3.909 4.092 -2.892 1.00 98.25 182 SER A C 1
ATOM 1463 O O . SER A 1 182 ? 3.751 3.501 -1.824 1.00 98.25 182 SER A O 1
ATOM 1465 N N . PHE A 1 183 ? 5.099 4.368 -3.417 1.00 98.50 183 PHE A N 1
ATOM 1466 C CA . PHE A 1 183 ? 6.422 4.157 -2.838 1.00 98.50 183 PHE A CA 1
ATOM 1467 C C . PHE A 1 183 ? 7.412 5.113 -3.525 1.00 98.50 183 PHE A C 1
ATOM 1469 O O . PHE A 1 183 ? 7.059 5.740 -4.528 1.00 98.50 183 PHE A O 1
ATOM 1476 N N . ASP A 1 184 ? 8.629 5.239 -2.994 1.00 97.88 184 ASP A N 1
ATOM 1477 C CA . ASP A 1 184 ? 9.680 6.049 -3.620 1.00 97.88 184 ASP A CA 1
ATOM 1478 C C . ASP A 1 184 ? 10.051 5.444 -4.988 1.00 97.88 184 ASP A C 1
ATOM 1480 O O . ASP A 1 184 ? 10.487 4.291 -5.024 1.00 97.88 184 ASP A O 1
ATOM 1484 N N . PRO A 1 185 ? 9.869 6.164 -6.115 1.00 98.25 185 PRO A N 1
ATOM 1485 C CA . PRO A 1 185 ? 10.101 5.591 -7.437 1.00 98.25 185 PRO A CA 1
ATOM 1486 C C . PRO A 1 185 ? 11.535 5.086 -7.610 1.00 98.25 185 PRO A C 1
ATOM 1488 O O . PRO A 1 185 ? 12.496 5.785 -7.280 1.00 98.25 185 PRO A O 1
ATOM 1491 N N . ILE A 1 186 ? 11.687 3.906 -8.206 1.00 98.75 186 ILE A N 1
ATOM 1492 C CA . ILE A 1 186 ? 12.992 3.376 -8.599 1.00 98.75 186 ILE A CA 1
ATOM 1493 C C . ILE A 1 186 ? 13.252 3.810 -10.036 1.00 98.75 186 ILE A C 1
ATOM 1495 O O . ILE A 1 186 ? 12.484 3.491 -10.940 1.00 98.75 186 ILE A O 1
ATOM 1499 N N . VAL A 1 187 ? 14.361 4.510 -10.258 1.00 98.62 187 VAL A N 1
ATOM 1500 C CA . VAL A 1 187 ? 14.893 4.791 -11.595 1.00 98.62 187 VAL A CA 1
ATOM 1501 C C . VAL A 1 187 ? 16.349 4.358 -11.593 1.00 98.62 187 VAL A C 1
ATOM 1503 O O . VAL A 1 187 ? 17.177 4.970 -10.924 1.00 98.62 187 VAL A O 1
ATOM 1506 N N . ALA A 1 188 ? 16.651 3.279 -12.306 1.00 98.38 188 ALA A N 1
ATOM 1507 C CA . ALA A 1 188 ? 17.935 2.599 -12.221 1.00 98.38 188 ALA A CA 1
ATOM 1508 C C . ALA A 1 188 ? 18.536 2.394 -13.616 1.00 98.38 188 ALA A C 1
ATOM 1510 O O . ALA A 1 188 ? 18.048 1.583 -14.408 1.00 98.38 188 ALA A O 1
ATOM 1511 N N . SER A 1 189 ? 19.596 3.143 -13.923 1.00 97.81 189 SER A N 1
ATOM 1512 C CA . SER A 1 189 ? 20.280 3.129 -15.220 1.00 97.81 189 SER A CA 1
ATOM 1513 C C . SER A 1 189 ? 21.577 2.318 -15.190 1.00 97.81 189 SER A C 1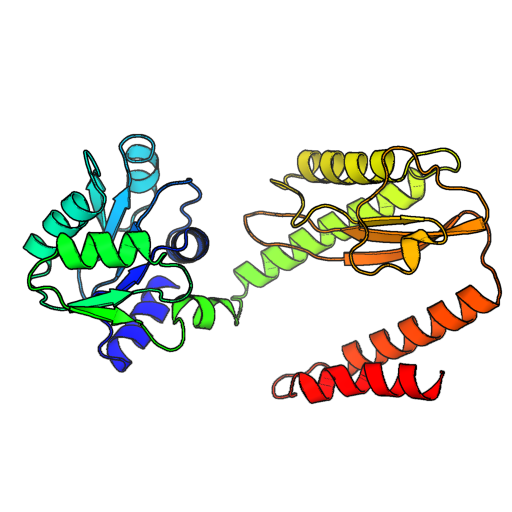
ATOM 1515 O O . SER A 1 189 ? 22.307 2.309 -14.193 1.00 97.81 189 SER A O 1
ATOM 1517 N N . GLY A 1 190 ? 21.892 1.632 -16.291 1.00 95.69 190 GLY A N 1
ATOM 1518 C CA . GLY A 1 190 ? 23.122 0.844 -16.424 1.00 95.69 190 GLY A CA 1
ATOM 1519 C C . GLY A 1 190 ? 23.253 -0.196 -15.307 1.00 95.69 190 GLY A C 1
ATOM 1520 O O . GLY A 1 190 ? 22.302 -0.924 -15.022 1.00 95.69 190 GLY A O 1
ATOM 1521 N N . ASN A 1 191 ? 24.400 -0.223 -14.622 1.00 95.50 191 ASN A N 1
ATOM 1522 C CA . ASN A 1 191 ? 24.646 -1.124 -13.484 1.00 95.50 191 ASN A CA 1
ATOM 1523 C C . ASN A 1 191 ? 23.645 -0.936 -12.330 1.00 95.50 191 ASN A C 1
ATOM 1525 O O . ASN A 1 191 ? 23.457 -1.851 -11.537 1.00 95.50 191 ASN A O 1
ATOM 1529 N N . GLY A 1 192 ? 22.986 0.226 -12.233 1.00 96.94 192 GLY A N 1
ATOM 1530 C CA . GLY A 1 192 ? 21.900 0.455 -11.280 1.00 96.94 192 GLY A CA 1
ATOM 1531 C C . GLY A 1 192 ? 20.785 -0.586 -11.409 1.00 96.94 192 GLY A C 1
ATOM 1532 O O . GLY A 1 192 ? 20.264 -1.079 -10.413 1.00 96.94 192 GLY A O 1
ATOM 1533 N N . SER A 1 193 ? 20.461 -0.962 -12.650 1.00 96.50 193 SER A N 1
ATOM 1534 C CA . SER A 1 193 ? 19.343 -1.855 -12.979 1.00 96.50 193 SER A CA 1
ATOM 1535 C C . SER A 1 193 ? 19.497 -3.288 -12.459 1.00 96.50 193 SER A C 1
ATOM 1537 O O . SER A 1 193 ? 18.508 -4.013 -12.390 1.00 96.50 193 SER A O 1
ATOM 1539 N N . SER A 1 194 ? 20.703 -3.705 -12.055 1.00 96.25 194 SER A N 1
ATOM 1540 C CA . SER A 1 194 ? 20.926 -5.027 -11.461 1.00 96.25 194 SER A CA 1
ATOM 1541 C C . SER A 1 194 ? 20.600 -5.083 -9.962 1.00 96.25 194 SER A C 1
ATOM 1543 O O . SER A 1 194 ? 20.769 -6.134 -9.347 1.00 96.25 194 SER A O 1
ATOM 1545 N N . MET A 1 195 ? 20.178 -3.970 -9.349 1.00 97.31 195 MET A N 1
ATOM 1546 C CA . MET A 1 195 ? 19.821 -3.875 -7.929 1.00 97.31 195 MET A CA 1
ATOM 1547 C C . MET A 1 195 ? 18.293 -3.735 -7.767 1.00 97.31 195 MET A C 1
ATOM 1549 O O . MET A 1 195 ? 17.757 -2.664 -8.036 1.00 97.31 195 MET A O 1
ATOM 1553 N N . PRO A 1 196 ? 17.572 -4.768 -7.285 1.00 90.75 196 PRO A N 1
ATOM 1554 C CA . PRO A 1 196 ? 16.102 -4.755 -7.225 1.00 90.75 196 PRO A CA 1
ATOM 1555 C C . PRO A 1 196 ? 15.466 -3.654 -6.360 1.00 90.75 196 PRO A C 1
ATOM 1557 O O . PRO A 1 196 ? 14.343 -3.248 -6.625 1.00 90.75 196 PRO A O 1
ATOM 1560 N N . HIS A 1 197 ? 16.167 -3.162 -5.334 1.00 92.62 197 HIS A N 1
ATOM 1561 C CA . HIS A 1 197 ? 15.690 -2.099 -4.433 1.00 92.62 197 HIS A CA 1
ATOM 1562 C C . HIS A 1 197 ? 16.574 -0.849 -4.523 1.00 92.62 197 HIS A C 1
ATOM 1564 O O . HIS A 1 197 ? 16.972 -0.269 -3.513 1.00 92.62 197 HIS A O 1
ATOM 1570 N N . TYR A 1 198 ? 16.960 -0.493 -5.748 1.00 96.94 198 TYR A N 1
ATOM 1571 C CA . TYR A 1 198 ? 17.814 0.655 -6.019 1.00 96.94 198 TYR A CA 1
ATOM 1572 C C . TYR A 1 198 ? 17.127 1.978 -5.654 1.00 96.94 198 TYR A C 1
ATOM 1574 O O . TYR A 1 198 ? 15.966 2.191 -5.986 1.00 96.94 198 TYR A O 1
ATOM 1582 N N . ALA A 1 199 ? 17.864 2.890 -5.021 1.00 97.38 199 ALA A N 1
ATOM 1583 C CA . ALA A 1 199 ? 17.424 4.269 -4.836 1.00 97.38 199 ALA A CA 1
ATOM 1584 C C . ALA A 1 199 ? 18.021 5.141 -5.955 1.00 97.38 199 ALA A C 1
ATOM 1586 O O . ALA A 1 199 ? 19.242 5.097 -6.139 1.00 97.38 199 ALA A O 1
ATOM 1587 N N . PRO A 1 200 ? 17.210 5.933 -6.684 1.00 97.31 200 PRO A N 1
ATOM 1588 C CA . PRO A 1 200 ? 17.689 6.730 -7.810 1.00 97.31 200 PRO A CA 1
ATOM 1589 C C . PRO A 1 200 ? 18.768 7.723 -7.368 1.00 97.31 200 PRO A C 1
ATOM 1591 O O . PRO A 1 200 ? 18.604 8.452 -6.387 1.00 97.31 200 PRO A O 1
ATOM 1594 N N . SER A 1 201 ? 19.878 7.782 -8.103 1.00 97.94 201 SER A N 1
ATOM 1595 C CA . SER A 1 201 ? 20.977 8.685 -7.777 1.00 97.94 201 SER A CA 1
ATOM 1596 C C . SER A 1 201 ? 20.729 10.106 -8.288 1.00 97.94 201 SER A C 1
ATOM 1598 O O . SER A 1 201 ? 20.337 10.340 -9.432 1.00 97.94 201 SER A O 1
ATOM 1600 N N . MET A 1 202 ? 21.064 11.088 -7.448 1.00 98.06 202 MET A N 1
ATOM 1601 C CA . MET A 1 202 ? 21.033 12.515 -7.799 1.00 98.06 202 MET A CA 1
ATOM 1602 C C . MET A 1 202 ? 22.123 12.929 -8.793 1.00 98.06 202 MET A C 1
ATOM 1604 O O . MET A 1 202 ? 22.070 14.026 -9.339 1.00 98.06 202 MET A O 1
ATOM 1608 N N . THR A 1 203 ? 23.145 12.097 -9.003 1.00 98.06 203 THR A N 1
ATOM 1609 C CA . THR A 1 203 ? 24.310 12.448 -9.833 1.00 98.06 203 THR A CA 1
ATOM 1610 C C . THR A 1 203 ? 24.539 11.486 -10.992 1.00 98.06 203 THR A C 1
ATOM 1612 O O . THR A 1 203 ? 25.204 11.864 -11.962 1.00 98.06 203 THR A O 1
ATOM 1615 N N . LYS A 1 204 ? 23.987 10.264 -10.941 1.00 98.06 204 LYS A N 1
ATOM 1616 C CA . LYS A 1 204 ? 24.083 9.311 -12.050 1.00 98.06 204 LYS A CA 1
ATOM 1617 C C . LYS A 1 204 ? 23.274 9.839 -13.224 1.00 98.06 204 LYS A C 1
ATOM 1619 O O . LYS A 1 204 ? 22.049 9.887 -13.182 1.00 98.06 204 LYS A O 1
ATOM 1624 N N . LYS A 1 205 ? 23.982 10.213 -14.287 1.00 98.44 205 LYS A N 1
ATOM 1625 C CA . LYS A 1 205 ? 23.375 10.562 -15.570 1.00 98.44 205 LYS A CA 1
ATOM 1626 C C . LYS A 1 205 ? 23.047 9.301 -16.353 1.00 98.44 205 LYS A C 1
ATOM 1628 O O . LYS A 1 205 ? 23.896 8.416 -16.472 1.00 98.44 205 LYS A O 1
ATOM 1633 N N . ILE A 1 206 ? 21.852 9.265 -16.923 1.00 98.00 206 ILE A N 1
ATOM 1634 C CA . ILE A 1 206 ? 21.397 8.243 -17.861 1.00 98.00 206 ILE A CA 1
ATOM 1635 C C . ILE A 1 206 ? 22.185 8.422 -19.162 1.00 98.00 206 ILE A C 1
ATOM 1637 O O . ILE A 1 206 ? 22.149 9.492 -19.777 1.00 98.00 206 ILE A O 1
ATOM 1641 N N . ALA A 1 207 ? 22.927 7.399 -19.573 1.00 95.56 207 ALA A N 1
ATOM 1642 C CA . ALA A 1 207 ? 23.750 7.429 -20.774 1.00 95.56 207 ALA A CA 1
ATOM 1643 C C . ALA A 1 207 ? 23.070 6.718 -21.954 1.00 95.56 207 ALA A C 1
ATOM 1645 O O . ALA A 1 207 ? 22.166 5.899 -21.801 1.00 95.56 207 ALA A O 1
ATOM 1646 N N . LYS A 1 208 ? 23.520 7.048 -23.168 1.00 94.88 208 LYS A N 1
ATOM 1647 C CA . LYS A 1 208 ? 23.114 6.337 -24.387 1.00 94.88 208 LYS A CA 1
ATOM 1648 C C . LYS A 1 208 ? 23.581 4.882 -24.318 1.00 94.88 208 LYS A C 1
ATOM 1650 O O . LYS A 1 208 ? 24.710 4.626 -23.910 1.00 94.88 208 LYS A O 1
ATOM 1655 N N . GLY A 1 209 ? 22.738 3.957 -24.766 1.00 91.56 209 GLY A N 1
ATOM 1656 C CA . GLY A 1 209 ? 23.004 2.518 -24.762 1.00 91.56 209 GLY A CA 1
ATOM 1657 C C . GLY A 1 209 ? 22.806 1.836 -23.407 1.00 91.56 209 GLY A C 1
ATOM 1658 O O . GLY A 1 209 ? 23.073 0.643 -23.300 1.00 91.56 209 GLY A O 1
ATOM 1659 N N . GLU A 1 210 ? 22.354 2.556 -22.375 1.00 94.44 210 GLU A N 1
ATOM 1660 C CA . GLU A 1 210 ? 22.050 1.946 -21.082 1.00 94.44 210 GLU A CA 1
ATOM 1661 C C . GLU A 1 210 ? 20.644 1.334 -21.056 1.00 94.44 210 GLU A C 1
ATOM 1663 O O . GLU A 1 210 ? 19.677 1.867 -21.610 1.00 94.44 210 GLU A O 1
ATOM 1668 N N . ILE A 1 211 ? 20.539 0.222 -20.337 1.00 96.44 211 ILE A N 1
ATOM 1669 C CA . ILE A 1 211 ? 19.284 -0.271 -19.777 1.00 96.44 211 ILE A CA 1
ATOM 1670 C C . ILE A 1 211 ? 18.776 0.707 -18.711 1.00 96.44 211 ILE A C 1
ATOM 1672 O O . ILE A 1 211 ? 19.564 1.303 -17.972 1.00 96.44 211 ILE A O 1
ATOM 1676 N N . LEU A 1 212 ? 17.461 0.865 -18.631 1.00 97.50 212 LEU A N 1
ATOM 1677 C CA . LEU A 1 212 ? 16.791 1.720 -17.663 1.00 97.50 212 LEU A CA 1
ATOM 1678 C C . LEU A 1 212 ? 15.584 0.982 -17.085 1.00 97.50 212 LEU A C 1
ATOM 1680 O O . LEU A 1 212 ? 14.603 0.737 -17.788 1.00 97.50 212 LEU A O 1
ATOM 1684 N N . LEU A 1 213 ? 15.663 0.625 -15.806 1.00 98.38 213 LEU A N 1
ATOM 1685 C CA . LEU A 1 213 ? 14.554 0.060 -15.042 1.00 98.38 213 LEU A CA 1
ATOM 1686 C C . LEU A 1 213 ? 13.827 1.194 -14.320 1.00 98.38 213 LEU A C 1
ATOM 1688 O O . LEU A 1 213 ? 14.457 2.003 -13.640 1.00 98.38 213 LEU A O 1
ATOM 1692 N N . ILE A 1 214 ? 12.511 1.251 -1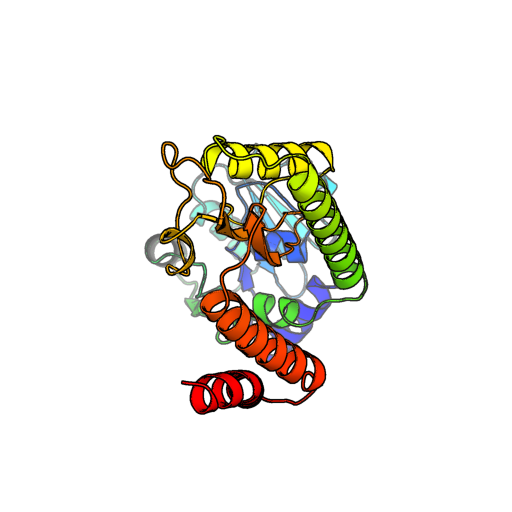4.494 1.00 98.69 214 ILE A N 1
ATOM 1693 C CA . ILE A 1 214 ? 11.625 2.213 -13.844 1.00 98.69 214 ILE A CA 1
ATOM 1694 C C . ILE A 1 214 ? 10.575 1.420 -13.074 1.00 98.69 214 ILE A C 1
ATOM 1696 O O . ILE A 1 214 ? 9.806 0.682 -13.690 1.00 98.69 214 ILE A O 1
ATOM 1700 N N . ASP A 1 215 ? 10.551 1.579 -11.755 1.00 98.75 215 ASP A N 1
ATOM 1701 C CA . ASP A 1 215 ? 9.527 1.034 -10.867 1.00 98.75 215 ASP A CA 1
ATOM 1702 C C . ASP A 1 215 ? 8.748 2.175 -10.223 1.00 98.75 215 ASP A C 1
ATOM 1704 O O . ASP A 1 215 ? 9.328 3.070 -9.601 1.00 98.75 215 ASP A O 1
ATOM 1708 N N . MET A 1 216 ? 7.436 2.198 -10.426 1.00 98.75 216 MET A N 1
ATOM 1709 C CA . MET A 1 216 ? 6.618 3.346 -10.068 1.00 98.75 216 MET A CA 1
ATOM 1710 C C . MET A 1 216 ? 5.164 2.972 -9.819 1.00 98.75 216 MET A C 1
ATOM 1712 O O . MET A 1 216 ? 4.576 2.132 -10.490 1.00 98.75 216 MET A O 1
ATOM 1716 N N . GLY A 1 217 ? 4.524 3.716 -8.929 1.00 98.69 217 GLY A N 1
ATOM 1717 C CA . GLY A 1 217 ? 3.100 3.581 -8.670 1.00 98.69 217 GLY A CA 1
ATOM 1718 C C . GLY A 1 217 ? 2.543 4.827 -8.003 1.00 98.69 217 GLY A C 1
ATOM 1719 O O . GLY A 1 217 ? 3.290 5.643 -7.460 1.00 98.69 217 GLY A O 1
ATOM 1720 N N . CYS A 1 218 ? 1.229 5.010 -8.070 1.00 98.56 218 CYS A N 1
ATOM 1721 C CA . CYS A 1 218 ? 0.558 6.179 -7.517 1.00 98.56 218 CYS A CA 1
ATOM 1722 C C . CYS A 1 218 ? -0.430 5.801 -6.413 1.00 98.56 218 CYS A C 1
ATOM 1724 O O . CYS A 1 218 ? -0.971 4.696 -6.392 1.00 98.56 218 CYS A O 1
ATOM 1726 N N . VAL A 1 219 ? -0.686 6.745 -5.504 1.00 98.44 219 VAL A N 1
ATOM 1727 C CA . VAL A 1 219 ? -1.795 6.674 -4.545 1.00 98.44 219 VAL A CA 1
ATOM 1728 C C . VAL A 1 219 ? -2.967 7.474 -5.096 1.00 98.44 219 VAL A C 1
ATOM 1730 O O . VAL A 1 219 ? -2.943 8.708 -5.107 1.00 98.44 219 VAL A O 1
ATOM 1733 N N . TYR A 1 220 ? -4.021 6.778 -5.506 1.00 98.44 220 TYR A N 1
ATOM 1734 C CA . TYR A 1 220 ? -5.230 7.370 -6.062 1.00 98.44 220 TYR A CA 1
ATOM 1735 C C . TYR A 1 220 ? -6.460 6.955 -5.250 1.00 98.44 220 TYR A C 1
ATOM 1737 O O . TYR A 1 220 ? -6.721 5.772 -5.037 1.00 98.44 220 TYR A O 1
ATOM 1745 N N . LYS A 1 221 ? -7.199 7.941 -4.718 1.00 95.94 221 LYS A N 1
ATOM 1746 C CA . LYS A 1 221 ? -8.347 7.735 -3.802 1.00 95.94 221 LYS A CA 1
ATOM 1747 C C . LYS A 1 221 ? -8.051 6.752 -2.646 1.00 95.94 221 LYS A C 1
ATOM 1749 O O . LYS A 1 221 ? -8.944 6.082 -2.135 1.00 95.94 221 LYS A O 1
ATOM 1754 N N . GLY A 1 222 ? -6.793 6.690 -2.197 1.00 94.88 222 GLY A N 1
ATOM 1755 C CA . GLY A 1 222 ? -6.341 5.806 -1.118 1.00 94.88 222 GLY A CA 1
ATOM 1756 C C . GLY A 1 222 ? -6.016 4.364 -1.519 1.00 94.88 222 GLY A C 1
ATOM 1757 O O . GLY A 1 222 ? -5.771 3.568 -0.618 1.00 94.88 222 GLY A O 1
ATOM 1758 N N . TYR A 1 223 ? -6.011 4.044 -2.814 1.00 97.88 223 TYR A N 1
ATOM 1759 C CA . TYR A 1 223 ? -5.532 2.776 -3.361 1.00 97.88 223 TYR A CA 1
ATOM 1760 C C . TYR A 1 223 ? -4.250 2.995 -4.154 1.00 97.88 223 TYR A C 1
ATOM 1762 O O . TYR A 1 223 ? -4.008 4.088 -4.665 1.00 97.88 223 TYR A O 1
ATOM 1770 N N . ASN A 1 224 ? -3.451 1.940 -4.257 1.00 98.56 224 ASN A N 1
ATOM 1771 C CA . ASN A 1 224 ? -2.118 2.006 -4.828 1.00 98.56 224 ASN A CA 1
ATOM 1772 C C . ASN A 1 224 ? -2.083 1.242 -6.153 1.00 98.56 224 ASN A C 1
ATOM 1774 O O . ASN A 1 224 ? -2.611 0.131 -6.232 1.00 98.56 224 ASN A O 1
ATOM 1778 N N . SER A 1 225 ? -1.439 1.818 -7.162 1.00 98.75 225 SER A N 1
ATOM 1779 C CA . SER A 1 225 ? -0.895 1.069 -8.298 1.00 98.75 225 SER A CA 1
ATOM 1780 C C . SER A 1 225 ? 0.582 0.743 -8.066 1.00 98.75 225 SER A C 1
ATOM 1782 O O . SER A 1 225 ? 1.215 1.293 -7.157 1.00 98.75 225 SER A O 1
ATOM 1784 N N . ASP A 1 226 ? 1.105 -0.162 -8.889 1.00 98.69 226 ASP A N 1
ATOM 1785 C CA . ASP A 1 226 ? 2.499 -0.597 -8.897 1.00 98.69 226 ASP A CA 1
ATOM 1786 C C . ASP A 1 226 ? 2.837 -1.142 -10.297 1.00 98.69 226 ASP A C 1
ATOM 1788 O O . ASP A 1 226 ? 2.099 -1.973 -10.841 1.00 98.69 226 ASP A O 1
ATOM 1792 N N . LEU A 1 227 ? 3.882 -0.601 -10.918 1.00 98.31 227 LEU A N 1
ATOM 1793 C CA . LEU A 1 227 ? 4.287 -0.876 -12.286 1.00 98.31 227 LEU A CA 1
ATOM 1794 C C . LEU A 1 227 ? 5.805 -0.789 -12.418 1.00 98.31 227 LEU A C 1
ATOM 1796 O O . LEU A 1 227 ? 6.379 0.298 -12.366 1.00 98.31 227 LEU A O 1
ATOM 1800 N N . THR A 1 228 ? 6.410 -1.906 -12.809 1.00 98.56 228 THR A N 1
ATOM 1801 C CA . THR A 1 228 ? 7.798 -1.927 -13.270 1.00 98.56 228 THR A CA 1
ATOM 1802 C C . THR A 1 228 ? 7.877 -2.089 -14.787 1.00 98.56 228 THR A C 1
ATOM 1804 O O . THR A 1 228 ? 7.197 -2.934 -15.389 1.00 98.56 228 THR A O 1
ATOM 1807 N N . ARG A 1 229 ? 8.733 -1.297 -15.435 1.00 98.50 229 ARG A N 1
ATOM 1808 C CA . ARG A 1 229 ? 9.107 -1.439 -16.847 1.00 98.50 229 ARG A CA 1
ATOM 1809 C C . ARG A 1 229 ? 10.603 -1.236 -17.025 1.00 98.50 229 ARG A C 1
ATOM 1811 O O . ARG A 1 229 ? 11.194 -0.330 -16.450 1.00 98.50 229 ARG A O 1
ATOM 1818 N N . THR A 1 230 ? 11.187 -2.042 -17.900 1.00 97.56 230 THR A N 1
ATOM 1819 C CA . THR A 1 230 ? 12.572 -1.891 -18.342 1.00 97.56 230 THR A CA 1
ATOM 1820 C C . THR A 1 230 ? 12.580 -1.432 -19.792 1.00 97.56 230 THR A C 1
ATOM 1822 O O . THR A 1 230 ? 11.909 -2.028 -20.636 1.00 97.56 230 THR A O 1
ATOM 1825 N N . VAL A 1 231 ? 13.322 -0.366 -20.075 1.00 96.38 231 VAL A N 1
ATOM 1826 C CA . VAL A 1 231 ? 13.505 0.208 -21.412 1.00 96.38 231 VAL A CA 1
ATOM 1827 C C . VAL A 1 231 ? 14.991 0.359 -21.724 1.00 96.38 231 VAL A C 1
ATOM 1829 O O . VAL A 1 231 ? 15.838 0.234 -20.843 1.00 96.38 231 VAL A O 1
ATOM 1832 N N . PHE A 1 232 ? 15.309 0.631 -22.987 1.00 95.50 232 PHE A N 1
ATOM 1833 C CA . PHE A 1 232 ? 16.680 0.801 -23.462 1.00 95.50 232 PHE A CA 1
ATOM 1834 C C . PHE A 1 232 ? 16.842 2.183 -24.077 1.00 95.50 232 PHE A C 1
ATOM 1836 O O . PHE A 1 232 ? 16.029 2.614 -24.899 1.00 95.50 232 PHE A O 1
ATOM 1843 N N . VAL A 1 233 ? 17.891 2.891 -23.673 1.00 94.19 233 VAL A N 1
ATOM 1844 C CA . VAL A 1 233 ? 18.154 4.251 -24.137 1.00 94.19 233 VAL A CA 1
ATOM 1845 C C . VAL A 1 233 ? 18.869 4.177 -25.484 1.00 94.19 233 VAL A C 1
ATOM 1847 O O . VAL A 1 233 ? 20.076 3.970 -25.551 1.00 94.19 233 VAL A O 1
ATOM 1850 N N . GLU A 1 234 ? 18.118 4.361 -26.570 1.00 88.12 234 GLU A N 1
ATOM 1851 C CA . GLU A 1 234 ? 18.555 4.321 -27.982 1.00 88.12 234 GLU A CA 1
ATOM 1852 C C . GLU A 1 234 ? 18.966 2.939 -28.526 1.00 88.12 234 GLU A C 1
ATOM 1854 O O . GLU A 1 234 ? 18.531 2.582 -29.619 1.00 88.12 234 GLU A O 1
ATOM 1859 N N . LYS A 1 235 ? 19.784 2.158 -27.809 1.00 86.81 235 LYS A N 1
ATOM 1860 C CA . LYS A 1 235 ? 20.288 0.854 -28.273 1.00 86.81 235 LYS A CA 1
ATOM 1861 C C . LYS A 1 235 ? 20.190 -0.209 -27.181 1.00 86.81 235 LYS A C 1
ATOM 1863 O O . LYS A 1 235 ? 20.389 0.089 -26.008 1.00 86.81 235 LYS A O 1
ATOM 1868 N N . ILE A 1 236 ? 19.935 -1.446 -27.603 1.00 88.62 236 ILE A N 1
ATOM 1869 C CA . ILE A 1 236 ? 19.975 -2.655 -26.781 1.00 88.62 236 ILE A CA 1
ATOM 1870 C C . ILE A 1 236 ? 21.185 -3.521 -27.165 1.00 88.62 236 ILE A C 1
ATOM 1872 O O . ILE A 1 236 ? 21.543 -3.617 -28.342 1.00 88.62 236 ILE A O 1
ATOM 1876 N N . ASP A 1 237 ? 21.837 -4.108 -26.162 1.00 88.81 237 ASP A N 1
ATOM 1877 C CA . ASP A 1 237 ? 22.856 -5.143 -26.341 1.00 88.81 237 ASP A CA 1
ATOM 1878 C C . ASP A 1 237 ? 22.200 -6.534 -26.419 1.00 88.81 237 ASP A C 1
ATOM 1880 O O . ASP A 1 237 ? 21.204 -6.785 -25.742 1.00 88.81 237 ASP A O 1
ATOM 1884 N N . SER A 1 238 ? 22.756 -7.449 -27.219 1.00 91.56 238 SER A N 1
ATOM 1885 C CA . SER A 1 238 ? 22.169 -8.779 -27.444 1.00 91.56 238 SER A CA 1
ATOM 1886 C C . SER A 1 238 ? 22.053 -9.636 -26.179 1.00 91.56 238 SER A C 1
ATOM 1888 O O . SER A 1 238 ? 21.129 -10.441 -26.062 1.00 91.56 238 SER A O 1
ATOM 1890 N N . GLU A 1 239 ? 22.969 -9.481 -25.221 1.00 92.94 239 GLU A N 1
ATOM 1891 C CA . GLU A 1 239 ? 22.907 -10.197 -23.946 1.00 92.94 239 GLU A CA 1
ATOM 1892 C C . GLU A 1 239 ? 21.761 -9.660 -23.081 1.00 92.94 239 GLU A C 1
ATOM 1894 O O . GLU A 1 239 ? 20.969 -10.435 -22.541 1.00 92.94 239 GLU A O 1
ATOM 1899 N N . LEU A 1 240 ? 21.596 -8.334 -23.029 1.00 93.25 240 LEU A N 1
ATOM 1900 C CA . LEU A 1 240 ? 20.478 -7.697 -22.329 1.00 93.25 240 LEU A CA 1
ATOM 1901 C C . LEU A 1 240 ? 19.127 -8.021 -22.977 1.00 93.25 240 LEU A C 1
ATOM 1903 O O . LEU A 1 240 ? 18.148 -8.238 -22.266 1.00 93.25 240 LEU A O 1
ATOM 1907 N N . GLU A 1 241 ? 19.069 -8.099 -24.308 1.00 94.06 241 GLU A N 1
ATOM 1908 C CA . GLU A 1 241 ? 17.876 -8.541 -25.039 1.00 94.06 241 GLU A CA 1
ATOM 1909 C C . GLU A 1 241 ? 17.490 -9.976 -24.671 1.00 94.06 241 GLU A C 1
ATOM 1911 O O . GLU A 1 241 ? 16.321 -10.262 -24.402 1.00 94.06 241 GLU A O 1
ATOM 1916 N N . LYS A 1 242 ? 18.475 -10.879 -24.592 1.00 95.88 242 LYS A N 1
ATOM 1917 C CA . LYS A 1 242 ? 18.251 -12.261 -24.155 1.00 95.88 242 LYS A CA 1
ATO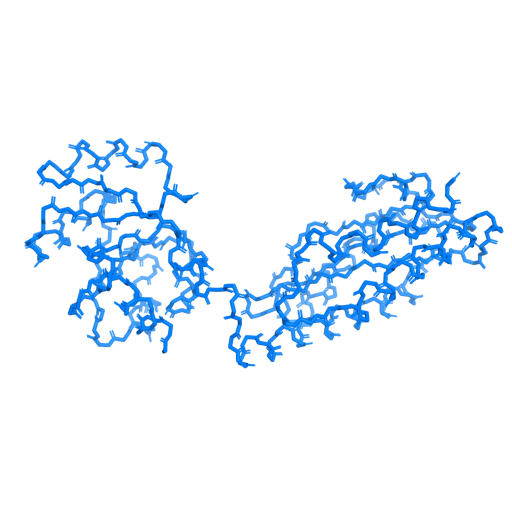M 1918 C C . LYS A 1 242 ? 17.668 -12.306 -22.739 1.00 95.88 242 LYS A C 1
ATOM 1920 O O . LYS A 1 242 ? 16.669 -12.990 -22.523 1.00 95.88 242 LYS A O 1
ATOM 1925 N N . ILE A 1 243 ? 18.251 -11.566 -21.793 1.00 95.81 243 ILE A N 1
ATOM 1926 C CA . ILE A 1 243 ? 17.769 -11.503 -20.402 1.00 95.81 243 ILE A CA 1
ATOM 1927 C C . ILE A 1 243 ? 16.347 -10.933 -20.343 1.00 95.81 243 ILE A C 1
ATOM 1929 O O . ILE A 1 243 ? 15.481 -11.505 -19.679 1.00 95.81 243 ILE A O 1
ATOM 1933 N N . TYR A 1 244 ? 16.085 -9.844 -21.070 1.00 96.62 244 TYR A N 1
ATOM 1934 C CA . TYR A 1 244 ? 14.758 -9.235 -21.147 1.00 96.62 244 TYR A CA 1
ATOM 1935 C C . TYR A 1 244 ? 13.706 -10.247 -21.610 1.00 96.62 244 TYR A C 1
ATOM 1937 O O . TYR A 1 244 ? 12.654 -10.376 -20.985 1.00 96.62 244 TYR A O 1
ATOM 1945 N N . ASN A 1 245 ? 14.003 -11.003 -22.670 1.00 97.31 245 ASN A N 1
ATOM 1946 C CA . ASN A 1 245 ? 13.079 -11.988 -23.225 1.00 97.31 245 ASN A CA 1
ATOM 1947 C C . ASN A 1 245 ? 12.796 -13.153 -22.261 1.00 97.31 245 ASN A C 1
ATOM 1949 O O . ASN A 1 245 ? 11.647 -13.581 -22.171 1.00 97.31 245 ASN A O 1
ATOM 1953 N N . ILE A 1 246 ? 13.788 -13.609 -21.485 1.00 98.25 246 ILE A N 1
ATOM 1954 C CA . ILE A 1 246 ? 13.585 -14.628 -20.437 1.00 98.25 246 ILE A CA 1
ATOM 1955 C C . ILE A 1 246 ? 12.592 -14.123 -19.380 1.00 98.25 246 ILE A C 1
ATOM 1957 O O . ILE A 1 246 ? 11.649 -14.827 -19.015 1.00 98.25 246 ILE A O 1
ATOM 1961 N N . VAL A 1 247 ? 12.772 -12.887 -18.901 1.00 98.06 247 VAL A N 1
ATOM 1962 C CA . VAL A 1 247 ? 11.872 -12.282 -17.904 1.00 98.06 247 VAL A CA 1
ATOM 1963 C C . VAL A 1 247 ? 10.477 -12.057 -18.488 1.00 98.06 247 VAL A C 1
ATOM 1965 O O . VAL A 1 247 ? 9.482 -12.337 -17.820 1.00 98.06 247 VAL A O 1
ATOM 1968 N N . TYR A 1 248 ? 10.390 -11.593 -19.737 1.00 98.12 248 TYR A N 1
ATOM 1969 C CA . TYR A 1 248 ? 9.127 -11.391 -20.446 1.00 98.12 248 TYR A CA 1
ATOM 1970 C C . TYR A 1 248 ? 8.334 -12.699 -20.585 1.00 98.12 248 TYR A C 1
ATOM 1972 O O . TYR A 1 248 ? 7.136 -12.733 -20.296 1.00 98.12 248 TYR A O 1
ATOM 1980 N N . GLU A 1 249 ? 9.000 -13.792 -20.963 1.00 98.44 249 GLU A N 1
ATOM 1981 C CA . GLU A 1 249 ? 8.384 -15.117 -21.050 1.00 98.44 249 GLU A CA 1
ATOM 1982 C C . GLU A 1 249 ? 7.904 -15.608 -19.678 1.00 98.44 249 GLU A C 1
ATOM 1984 O O . GLU A 1 249 ? 6.744 -16.007 -19.535 1.00 98.44 249 GLU A O 1
ATOM 1989 N N . ALA A 1 250 ? 8.761 -15.521 -18.656 1.00 98.62 250 ALA A N 1
ATOM 1990 C CA . ALA A 1 250 ? 8.438 -15.941 -17.296 1.00 98.62 250 ALA A CA 1
ATOM 1991 C C . ALA A 1 250 ? 7.234 -15.173 -16.723 1.00 98.62 250 ALA A C 1
ATOM 1993 O O . ALA A 1 250 ? 6.306 -15.776 -16.172 1.00 98.62 250 ALA A O 1
ATOM 1994 N N . GLN A 1 251 ? 7.209 -13.849 -16.902 1.00 98.56 251 GLN A N 1
ATOM 1995 C CA . GLN A 1 251 ? 6.108 -12.988 -16.474 1.00 98.56 251 GLN A CA 1
ATOM 1996 C C . GLN A 1 251 ? 4.814 -13.328 -17.221 1.00 98.56 251 GLN A C 1
ATOM 1998 O O . GLN A 1 251 ? 3.766 -13.501 -16.592 1.00 98.56 251 GLN A O 1
ATOM 2003 N N . GLY A 1 252 ? 4.883 -13.497 -18.545 1.00 98.56 252 GLY A N 1
ATOM 2004 C CA . GLY A 1 252 ? 3.727 -13.845 -19.366 1.00 98.56 252 GLY A CA 1
ATOM 2005 C C . GLY A 1 252 ? 3.138 -15.211 -19.006 1.00 98.56 252 GLY A C 1
ATOM 2006 O O . GLY A 1 252 ? 1.914 -15.367 -18.967 1.00 98.56 252 GLY A O 1
ATOM 2007 N N . ALA A 1 253 ? 3.985 -16.197 -18.704 1.00 98.50 253 ALA A N 1
ATOM 2008 C CA . ALA A 1 253 ? 3.558 -17.516 -18.246 1.00 98.50 253 ALA A CA 1
ATOM 2009 C C . ALA A 1 253 ? 2.862 -17.450 -16.879 1.00 98.50 253 ALA A C 1
ATOM 2011 O O . ALA A 1 253 ? 1.776 -18.014 -16.718 1.00 98.50 253 ALA A O 1
ATOM 2012 N N . ALA A 1 254 ? 3.432 -16.715 -15.919 1.00 98.38 254 ALA A N 1
ATOM 2013 C CA . ALA A 1 254 ? 2.822 -16.528 -14.607 1.00 98.38 254 ALA A CA 1
ATOM 2014 C C . ALA A 1 254 ? 1.459 -15.828 -14.708 1.00 98.38 254 ALA A C 1
ATOM 2016 O O . ALA A 1 254 ? 0.481 -16.336 -14.163 1.00 98.38 254 ALA A O 1
ATOM 2017 N N . VAL A 1 255 ? 1.346 -14.732 -15.470 1.00 98.19 255 VAL A N 1
ATOM 2018 C CA . VAL A 1 255 ? 0.068 -14.020 -15.673 1.00 98.19 255 VAL A CA 1
ATOM 2019 C C . VAL A 1 255 ? -1.005 -14.943 -16.253 1.00 98.19 255 VAL A C 1
ATOM 2021 O O . VAL A 1 255 ? -2.135 -14.943 -15.769 1.00 98.19 255 VAL A O 1
ATOM 2024 N N . LYS A 1 256 ? -0.660 -15.775 -17.245 1.00 98.38 256 LYS A N 1
ATOM 2025 C CA . LYS A 1 256 ? -1.591 -16.757 -17.832 1.00 98.38 256 LYS A CA 1
ATOM 2026 C C . LYS A 1 256 ? -2.020 -17.846 -16.844 1.00 98.38 256 LYS A C 1
ATOM 2028 O O . LYS A 1 256 ? -3.106 -18.399 -16.993 1.00 98.38 256 LYS A O 1
ATOM 2033 N N . ALA A 1 257 ? -1.180 -18.176 -15.863 1.00 98.06 257 ALA A N 1
ATOM 2034 C CA . ALA A 1 257 ? -1.472 -19.202 -14.868 1.00 98.06 257 ALA A CA 1
ATOM 2035 C C . ALA A 1 257 ? -2.406 -18.716 -13.745 1.00 98.06 257 ALA A C 1
ATOM 2037 O O . ALA A 1 257 ? -3.035 -19.550 -13.087 1.00 98.06 257 ALA A O 1
ATOM 2038 N N . VAL A 1 258 ? -2.515 -17.399 -13.518 1.00 97.94 258 VAL A N 1
ATOM 2039 C CA . VAL A 1 258 ? -3.330 -16.822 -12.437 1.00 97.94 258 VAL A CA 1
ATOM 2040 C C . VAL A 1 258 ? -4.789 -17.260 -12.555 1.00 97.94 258 VAL A C 1
ATOM 2042 O O . VAL A 1 258 ? -5.471 -16.994 -13.543 1.00 97.94 258 VAL A O 1
ATOM 2045 N N . LYS A 1 259 ? -5.295 -17.897 -11.496 1.00 96.69 259 LYS A N 1
ATOM 2046 C CA . LYS A 1 259 ? -6.707 -18.261 -11.342 1.00 96.69 259 LYS A CA 1
ATOM 2047 C C . LYS A 1 259 ? -7.068 -18.463 -9.875 1.00 96.69 259 LYS A C 1
ATOM 2049 O O . LYS A 1 259 ? -6.203 -18.738 -9.044 1.00 96.69 259 LYS A O 1
ATOM 2054 N N . ALA A 1 260 ? -8.361 -18.378 -9.566 1.00 97.06 260 ALA A N 1
ATOM 2055 C CA . ALA A 1 260 ? -8.869 -18.678 -8.232 1.00 97.06 260 ALA A CA 1
ATOM 2056 C C . ALA A 1 260 ? -8.479 -20.103 -7.794 1.00 97.06 260 ALA A C 1
ATOM 2058 O O . ALA A 1 260 ? -8.565 -21.051 -8.578 1.00 97.06 260 ALA A O 1
ATOM 2059 N N . GLY A 1 261 ? -8.048 -20.241 -6.539 1.00 96.31 261 GLY A N 1
ATOM 2060 C CA . GLY A 1 261 ? -7.625 -21.516 -5.951 1.00 96.31 261 GLY A CA 1
ATOM 2061 C C . GLY A 1 261 ? -6.197 -21.955 -6.294 1.00 96.31 261 GLY A C 1
ATOM 2062 O O . GLY A 1 261 ? -5.762 -22.992 -5.796 1.00 96.31 261 GLY A O 1
ATOM 2063 N N . LEU A 1 262 ? -5.454 -21.203 -7.116 1.00 96.69 262 LEU A N 1
ATOM 2064 C CA . LEU A 1 262 ? -4.028 -21.458 -7.310 1.00 96.69 262 LEU A CA 1
ATOM 2065 C C . LEU A 1 262 ? -3.237 -20.965 -6.093 1.00 96.69 262 LEU A C 1
ATOM 2067 O O . LEU A 1 262 ? -3.380 -19.823 -5.663 1.00 96.69 262 LEU A O 1
ATOM 2071 N N . ASP A 1 263 ? -2.392 -21.841 -5.566 1.00 97.19 263 ASP A N 1
ATOM 2072 C CA . ASP A 1 263 ? -1.454 -21.523 -4.495 1.00 97.19 263 ASP A CA 1
ATOM 2073 C C . ASP A 1 263 ? -0.342 -20.568 -4.981 1.00 97.19 263 ASP A C 1
ATOM 2075 O O . ASP A 1 263 ? 0.152 -20.692 -6.106 1.00 97.19 263 ASP A O 1
ATOM 2079 N N . THR A 1 264 ? 0.062 -19.615 -4.138 1.00 96.56 264 THR A N 1
ATOM 2080 C CA . THR A 1 264 ? 1.024 -18.565 -4.510 1.00 96.56 264 THR A CA 1
ATOM 2081 C C . THR A 1 264 ? 2.437 -19.098 -4.727 1.00 96.56 264 THR A C 1
ATOM 2083 O O . THR A 1 264 ? 3.128 -18.599 -5.613 1.00 96.56 264 THR A O 1
ATOM 2086 N N . GLN A 1 265 ? 2.857 -20.140 -4.003 1.00 98.12 265 GLN A N 1
ATOM 2087 C CA . GLN A 1 265 ? 4.144 -20.800 -4.240 1.00 98.12 265 GLN A CA 1
ATOM 2088 C C . GLN A 1 265 ? 4.133 -21.518 -5.593 1.00 98.12 265 GLN A C 1
ATOM 2090 O O . GLN A 1 265 ? 5.113 -21.474 -6.334 1.00 98.12 265 GLN A O 1
ATOM 2095 N N . LYS A 1 266 ? 3.009 -22.143 -5.964 1.00 98.00 266 LYS A N 1
ATOM 2096 C CA . LYS A 1 266 ? 2.864 -22.737 -7.303 1.00 98.00 266 LYS A CA 1
ATOM 2097 C C . LYS A 1 266 ? 2.911 -21.687 -8.411 1.00 98.00 266 LYS A C 1
ATOM 2099 O O . LYS A 1 266 ? 3.521 -21.955 -9.440 1.00 98.00 266 LYS A O 1
ATOM 2104 N N . LEU A 1 267 ? 2.287 -20.525 -8.214 1.00 98.19 267 LEU A N 1
ATOM 2105 C CA . LEU A 1 267 ? 2.346 -19.418 -9.172 1.00 98.19 267 LEU A CA 1
ATOM 2106 C C . LEU A 1 267 ? 3.777 -18.879 -9.335 1.00 98.19 267 LEU A C 1
ATOM 2108 O O . LEU A 1 267 ? 4.232 -18.723 -10.464 1.00 98.19 267 LEU A O 1
ATOM 2112 N N . ASP A 1 268 ? 4.491 -18.648 -8.230 1.00 98.50 268 ASP A N 1
ATOM 2113 C CA . ASP A 1 268 ? 5.903 -18.238 -8.237 1.00 98.50 268 ASP A CA 1
ATOM 2114 C C . ASP A 1 268 ? 6.780 -19.233 -9.013 1.00 98.50 268 ASP A C 1
ATOM 2116 O O . ASP A 1 268 ? 7.552 -18.839 -9.890 1.00 98.50 268 ASP A O 1
ATOM 2120 N N . ASN A 1 269 ? 6.588 -20.532 -8.764 1.00 98.44 269 ASN A N 1
ATOM 2121 C CA . ASN A 1 269 ? 7.332 -21.588 -9.445 1.00 98.44 269 ASN A CA 1
ATOM 2122 C C . ASN A 1 269 ? 7.165 -21.559 -10.974 1.00 98.44 269 ASN A C 1
ATOM 2124 O O . ASN A 1 269 ? 8.117 -21.893 -11.672 1.00 98.44 269 ASN A O 1
ATOM 2128 N N . VAL A 1 270 ? 6.017 -21.124 -11.516 1.00 98.44 270 VAL A N 1
ATOM 2129 C CA . VAL A 1 270 ? 5.825 -21.008 -12.978 1.00 98.44 270 VAL A CA 1
ATOM 2130 C C . VAL A 1 270 ? 6.863 -20.070 -13.598 1.00 98.44 270 VAL A C 1
ATOM 2132 O O . VAL A 1 270 ? 7.517 -20.445 -14.568 1.00 98.44 270 VAL A O 1
ATOM 2135 N N . ALA A 1 271 ? 7.047 -18.876 -13.031 1.00 98.44 271 ALA A N 1
ATOM 2136 C CA . ALA A 1 271 ? 8.055 -17.932 -13.511 1.00 98.44 271 ALA A CA 1
ATOM 2137 C C . ALA A 1 271 ? 9.474 -18.396 -13.153 1.00 98.44 271 ALA A C 1
ATOM 2139 O O . ALA A 1 271 ? 10.369 -18.394 -14.000 1.00 98.44 271 ALA A O 1
ATOM 2140 N N . ARG A 1 272 ? 9.679 -18.828 -11.901 1.00 98.50 272 ARG A N 1
ATOM 2141 C CA . ARG A 1 272 ? 10.998 -19.203 -11.378 1.00 98.50 272 ARG A CA 1
ATOM 2142 C C . ARG A 1 272 ? 11.628 -20.353 -12.157 1.00 98.50 272 ARG A C 1
ATOM 2144 O O . ARG A 1 272 ? 12.826 -20.307 -12.415 1.00 98.50 272 ARG A O 1
ATOM 2151 N N . SER A 1 273 ? 10.849 -21.358 -12.555 1.00 98.19 273 SER A N 1
ATOM 2152 C CA . SER A 1 273 ? 11.355 -22.494 -13.331 1.00 98.19 273 SER A CA 1
ATOM 2153 C C . SER A 1 273 ? 11.801 -22.105 -14.743 1.00 98.19 273 SER A C 1
ATOM 2155 O O . SER A 1 273 ? 12.794 -22.651 -15.212 1.00 98.19 273 SER A O 1
ATOM 2157 N N . ILE A 1 274 ? 11.125 -21.154 -15.399 1.00 98.25 274 ILE A N 1
ATOM 2158 C CA . ILE A 1 274 ? 11.537 -20.642 -16.720 1.00 98.25 274 ILE A CA 1
ATOM 2159 C C . ILE A 1 274 ? 12.883 -19.923 -16.604 1.00 98.25 274 ILE A C 1
ATOM 2161 O O . ILE A 1 274 ? 13.806 -20.209 -17.361 1.00 98.25 274 ILE A O 1
ATOM 2165 N N . ILE A 1 275 ? 13.020 -19.046 -15.605 1.00 98.19 275 ILE A N 1
ATOM 2166 C CA . ILE A 1 275 ? 14.272 -18.321 -15.350 1.00 98.19 275 ILE A CA 1
ATOM 2167 C C . ILE A 1 275 ? 15.403 -19.302 -15.012 1.00 98.19 275 ILE A C 1
ATOM 2169 O O . ILE A 1 275 ? 16.484 -19.208 -15.584 1.00 98.19 275 ILE A O 1
ATOM 2173 N N . ALA A 1 276 ? 15.153 -20.268 -14.123 1.00 97.75 276 ALA A N 1
ATOM 2174 C CA . ALA A 1 276 ? 16.154 -21.248 -13.702 1.00 97.75 276 ALA A CA 1
ATOM 2175 C C . ALA A 1 276 ? 16.621 -22.174 -14.837 1.00 97.75 276 ALA A C 1
ATOM 2177 O O . ALA A 1 276 ? 17.752 -22.637 -14.798 1.00 97.75 276 ALA A O 1
ATOM 2178 N N . ALA A 1 277 ? 15.773 -22.450 -15.832 1.00 96.69 277 ALA A N 1
ATOM 2179 C CA . ALA A 1 277 ? 16.142 -23.257 -16.996 1.00 96.69 277 ALA A CA 1
ATOM 2180 C C . ALA A 1 277 ? 16.969 -22.483 -18.041 1.00 96.69 277 ALA A C 1
ATOM 2182 O O . ALA A 1 277 ? 17.579 -23.102 -18.912 1.00 96.69 277 ALA A O 1
ATOM 2183 N N . ALA A 1 278 ? 16.956 -21.148 -17.984 1.00 91.69 278 ALA A N 1
ATOM 2184 C CA . ALA A 1 278 ? 17.678 -20.273 -18.904 1.00 91.69 278 ALA A CA 1
ATOM 2185 C C . ALA A 1 278 ? 19.030 -19.773 -18.354 1.00 91.69 278 ALA A C 1
ATOM 2187 O O . ALA A 1 278 ? 19.792 -19.160 -19.111 1.00 91.69 278 ALA A O 1
ATOM 2188 N N . ALA A 1 279 ? 19.286 -20.009 -17.062 1.00 75.12 279 ALA A N 1
ATOM 2189 C CA . ALA A 1 279 ? 20.535 -19.728 -16.353 1.00 75.12 279 ALA A CA 1
ATOM 2190 C C . ALA A 1 279 ? 21.536 -20.881 -16.511 1.00 75.12 279 ALA A C 1
ATOM 2192 O O . ALA A 1 279 ? 22.736 -20.577 -16.688 1.00 75.12 279 ALA A O 1
#

Mean predicted aligned error: 3.83 Å

pLDDT: mean 96.2, std 3.13, range [75.12, 98.88]

Nearest PDB structures (foldseek):
  4rgz-assembly2_e  TM=8.828E-01  e=5.637E-21  Thermococcus sibiricus MM 739
  4zng-assembly2_B  TM=9.217E-01  e=4.374E-19  Lactococcus lactis
  6xmr-assembly1_B  TM=8.779E-01  e=8.981E-18  Lactococcus lactis
  7n02-assembly1_B  TM=8.702E-01  e=1.371E-17  Lactococcus lactis
  7yto-assembly2_F-2  TM=8.339E-01  e=9.956E-15  Alcaligenes sp.

Sequence (279 aa):
MRVKRLKKILLEKQGFPYLITDLNNIKYLTGYSGSNAYLIIDEKISYFISDSRYEEYVKSILPKNFEFILQTGSTVDALKICFGKLNKKSMFVESHSMTLSQHADFKKGLKGVKIIPMEDDPVNFIRMVKDDGEIAVLKEAAAITDACFYHLLKFIKPGMTEWDVAVEIEIYYKKHGCTACSFDPIVASGNGSSMPHYAPSMTKKIAKGEILLIDMGCVYKGYNSDLTRTVFVEKIDSELEKIYNIVYEAQGAAVKAVKAGLDTQKLDNVARSIIAAAA

Solvent-accessible surface area (backbone atoms only — not comparable to full-atom values): 15499 Å² total; per-residue (Å²): 112,58,56,60,55,48,50,52,54,31,59,78,67,67,40,62,38,27,41,42,58,45,57,68,57,47,22,70,57,63,69,54,85,75,95,66,60,38,37,36,48,40,92,74,66,22,39,40,34,32,38,79,94,43,46,69,63,49,66,76,61,58,54,92,55,47,45,82,42,73,37,89,70,54,71,53,58,44,48,48,58,50,43,73,71,65,76,59,55,47,35,25,31,43,56,93,60,56,48,72,67,57,53,50,50,39,58,70,62,40,73,79,44,47,78,38,71,42,83,80,44,67,66,62,53,60,62,70,63,69,52,74,67,54,50,51,47,38,51,52,22,41,51,54,43,52,53,47,51,62,48,43,74,72,66,68,53,72,68,43,29,27,33,61,54,42,52,47,54,48,54,49,36,51,76,70,68,20,86,40,53,56,53,87,46,28,29,21,48,46,80,42,49,80,43,95,85,45,75,39,38,83,75,50,52,35,51,77,54,23,47,34,34,38,36,44,25,26,22,28,96,87,38,63,23,80,48,75,51,74,49,56,37,95,39,81,52,73,67,59,49,51,53,49,50,46,52,51,50,17,51,54,51,29,62,71,64,66,53,92,90,64,55,68,69,62,47,50,45,53,22,50,52,51,48,63,75,75,108

Foldseek 3Di:
DLLVQLLVVCVVVVQPFEKEDDPLLVCVRFVDDDDFWIWTRHDQAIEIEGEPVCVVVCVVGDDPRYDYFHDPDDPLVSVVVVCVVVVDQEYEYAPVRDDPVNVVCNPVRVPRYHYHYDPPRSSVVVVVDDDPVRVVQQVVQVVLVVVLVVVLVVVDDFFDFLVVSQVSQQVSQVVVQFPGWPDRKDWAKAVRVVDPPGHTDPPDTHHAQIKIKIWTWTHHSNDIDIDIDIDTRPDYDPVRVLVVVLQVVLVVQLVVPDDPPDDPVNSVCSSVVSNVVSD